Protein AF-X1RT69-F1 (afdb_monomer_lite)

Radius of gyration: 22.22 Å; chains: 1; bounding box: 50×42×57 Å

pLDDT: mean 90.22, std 9.61, range [50.16, 98.31]

Sequence (219 aa):
DRNLCRLDAFRRRFIFDLSSDDKLDIYQIFLDFYYALEIDFIKFSDEYSQKGRMKKYSVEALISLLDELDFGYKGRKDLRAIFDFLCTIEDIRPGIDFIDKKNSDSKKNYIVFTISKLRSKIRRKFNSGNLVKRSPVSVSKCLHLLAPNFFPLWDRKIAQEYKCGYVKRPNEQYYFFCEKAKHISAIIKDYKECKRSGKSILKLLDEYNYAKYTKGWID

Foldseek 3Di:
DVLLVLLVVLQVDFLLPDDPVCLVVLLVSLVVCQVVVWPQKFKAWCDDDPPPDDDCRYLVVVVVLCVVVVVDDPDDSDPVSVVVSQCVPPQFNQFWDWDQPCPDPVRIIIIMGRLVRGPPVSSVSCVVSVSIDGDSQVSLVVSCVSRVRHGARDDQQLLVVLVLHCPPSNSNSRVSVSVVLSVVCVVCVPPPVCVVVPDHSRVVVVVVCCCVRVPNVDD

Organism: NCBI:txid412755

Secondary structure (DSSP, 8-state):
-HHHHHHHHHHTS-GGG--TTHHHHHHHHHHHHHHHT---EEEEESPPPTTSSPPTTBHHHHHHHHHHTT----S-SSHHHHHHHHTT-TTTGGGEEEE--TTSTT---EEEEEGGGS-HHHHHHHHHTT-S---HHHHHHHHHHHSTTTSPP--HHHHHHTT--TTS-HHHHHHHHHHHHHHHHHHHTT-HHHHHT-S-HHHHHHHHHIIIIII----

Structure (mmCIF, N/CA/C/O backbone):
data_AF-X1RT69-F1
#
_entry.id   AF-X1RT69-F1
#
loop_
_atom_site.group_PDB
_atom_site.id
_atom_site.type_symbol
_atom_site.label_atom_id
_atom_site.label_alt_id
_atom_site.label_comp_id
_atom_site.label_asym_id
_atom_site.label_entity_id
_atom_site.label_seq_id
_atom_site.pdbx_PDB_ins_code
_atom_site.Cartn_x
_atom_site.Cartn_y
_atom_site.Cartn_z
_atom_site.occupancy
_atom_site.B_iso_or_equiv
_atom_site.auth_seq_id
_atom_site.auth_comp_id
_atom_site.auth_asym_id
_atom_site.auth_atom_id
_atom_site.pdbx_PDB_model_num
ATOM 1 N N . ASP A 1 1 ? -5.739 -19.171 0.549 1.00 67.44 1 ASP A N 1
ATOM 2 C CA . ASP A 1 1 ? -6.599 -19.513 1.707 1.00 67.44 1 ASP A CA 1
ATOM 3 C C . ASP A 1 1 ? -6.062 -19.129 3.082 1.00 67.44 1 ASP A C 1
ATOM 5 O O . ASP A 1 1 ? -6.805 -18.495 3.818 1.00 67.44 1 ASP A O 1
ATOM 9 N N . ARG A 1 2 ? -4.790 -19.391 3.435 1.00 80.56 2 ARG A N 1
ATOM 10 C CA . ARG A 1 2 ? -4.238 -19.117 4.788 1.00 80.56 2 ARG A CA 1
ATOM 11 C C . ARG A 1 2 ? -4.557 -17.720 5.369 1.00 80.56 2 ARG A C 1
ATOM 13 O O . ARG A 1 2 ? -4.890 -17.619 6.546 1.00 80.56 2 ARG A O 1
ATOM 20 N N . ASN A 1 3 ? -4.497 -16.659 4.561 1.00 78.44 3 ASN A N 1
ATOM 21 C CA . ASN A 1 3 ? -4.743 -15.288 5.038 1.00 78.44 3 ASN A CA 1
ATOM 22 C C . ASN A 1 3 ? -6.216 -14.982 5.293 1.00 78.44 3 ASN A C 1
ATOM 24 O O . ASN A 1 3 ? -6.524 -14.230 6.212 1.00 78.44 3 ASN A O 1
ATOM 28 N N . LEU A 1 4 ? -7.120 -15.589 4.522 1.00 84.19 4 LEU A N 1
ATOM 29 C CA . LEU A 1 4 ? -8.556 -15.441 4.742 1.00 84.19 4 LEU A CA 1
ATOM 30 C C . LEU A 1 4 ? -8.970 -16.137 6.041 1.00 84.19 4 LEU A C 1
ATOM 32 O O . LEU A 1 4 ? -9.676 -15.532 6.838 1.00 84.19 4 LEU A O 1
ATOM 36 N N . CYS A 1 5 ? -8.429 -17.329 6.321 1.00 87.25 5 CYS A N 1
ATOM 37 C CA . CYS A 1 5 ? -8.695 -18.028 7.581 1.00 87.25 5 CYS A CA 1
ATOM 38 C C . CYS A 1 5 ? -8.251 -17.215 8.807 1.00 87.25 5 CYS A C 1
ATOM 40 O O . CYS A 1 5 ? -8.993 -17.121 9.781 1.00 87.25 5 CYS A O 1
ATOM 42 N N . ARG A 1 6 ? -7.067 -16.583 8.762 1.00 89.25 6 ARG A N 1
ATOM 43 C CA . ARG A 1 6 ? -6.627 -15.699 9.856 1.00 89.25 6 ARG A CA 1
ATOM 44 C C . ARG A 1 6 ? -7.500 -14.447 9.974 1.00 89.25 6 ARG A C 1
ATOM 46 O O . ARG A 1 6 ? -7.829 -14.032 11.079 1.00 89.25 6 ARG A O 1
ATOM 53 N N . LEU A 1 7 ? -7.900 -13.849 8.849 1.00 93.94 7 LEU A N 1
ATOM 54 C CA . LEU A 1 7 ? -8.797 -12.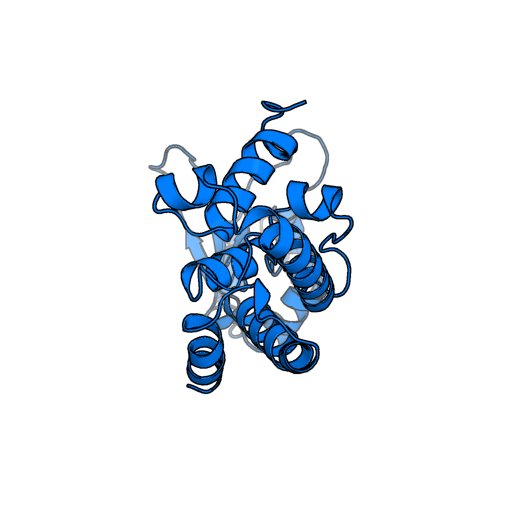688 8.840 1.00 93.94 7 LEU A CA 1
ATOM 55 C C . LEU A 1 7 ? -10.171 -13.002 9.438 1.00 93.94 7 LEU A C 1
ATOM 57 O O . LEU A 1 7 ? -10.742 -12.149 10.116 1.00 93.94 7 LEU A O 1
ATOM 61 N N . ASP A 1 8 ? -10.691 -14.210 9.226 1.00 94.62 8 ASP A N 1
ATOM 62 C CA . ASP A 1 8 ? -11.980 -14.626 9.780 1.00 94.62 8 ASP A CA 1
ATOM 63 C C . ASP A 1 8 ? -11.992 -14.633 11.312 1.00 94.62 8 ASP A C 1
ATOM 65 O O . ASP A 1 8 ? -13.013 -14.278 11.909 1.00 94.62 8 ASP A O 1
ATOM 69 N N . ALA A 1 9 ? -10.857 -14.932 11.956 1.00 95.06 9 ALA A N 1
ATOM 70 C CA . ALA A 1 9 ? -10.723 -14.795 13.405 1.00 95.06 9 ALA A CA 1
ATOM 71 C C . ALA A 1 9 ? -10.903 -13.334 13.859 1.00 95.06 9 ALA A C 1
ATOM 73 O O . ALA A 1 9 ? -11.572 -13.077 14.858 1.00 95.06 9 ALA A O 1
ATOM 74 N N . PHE A 1 10 ? -10.375 -12.364 13.107 1.00 97.38 10 PHE A N 1
ATOM 75 C CA . PHE A 1 10 ? -10.485 -10.936 13.435 1.00 97.38 10 PHE A CA 1
ATOM 76 C C . PHE A 1 10 ? -11.848 -10.330 13.083 1.00 97.38 10 PHE A C 1
ATOM 78 O O . PHE A 1 10 ? -12.312 -9.424 13.768 1.00 97.38 10 PHE A O 1
ATOM 85 N N . ARG A 1 11 ? -12.536 -10.843 12.056 1.00 96.69 11 ARG A N 1
ATOM 86 C CA . ARG A 1 11 ? -13.864 -10.356 11.626 1.00 96.69 11 ARG A CA 1
ATOM 87 C C . ARG A 1 11 ? -14.937 -10.432 12.704 1.00 96.69 11 ARG A C 1
ATOM 89 O O . ARG A 1 11 ? -15.870 -9.634 12.694 1.00 96.69 11 ARG A O 1
ATOM 96 N N . ARG A 1 12 ? -14.819 -11.406 13.605 1.00 95.19 12 ARG A N 1
ATOM 97 C CA . ARG A 1 12 ? -15.782 -11.660 14.688 1.00 95.19 12 ARG A CA 1
ATOM 98 C C . ARG A 1 12 ? -15.406 -10.972 15.996 1.00 95.19 12 ARG A C 1
ATOM 100 O O . ARG A 1 12 ? -16.101 -11.146 16.991 1.00 95.19 12 ARG A O 1
ATOM 107 N N . ARG A 1 13 ? -14.302 -10.232 15.996 1.00 97.31 13 ARG A N 1
ATOM 108 C CA . ARG A 1 13 ? -13.741 -9.568 17.165 1.00 97.31 13 ARG A CA 1
ATOM 109 C C . ARG A 1 13 ? -13.825 -8.064 16.993 1.00 97.31 13 ARG A C 1
ATOM 111 O O . ARG A 1 13 ? -13.973 -7.535 15.889 1.00 97.31 13 ARG A O 1
ATOM 118 N N . PHE A 1 14 ? -13.689 -7.373 18.104 1.00 97.44 14 PHE A N 1
ATOM 119 C CA . PHE A 1 14 ? -13.546 -5.934 18.139 1.00 97.44 14 PHE A CA 1
ATOM 120 C C . PHE A 1 14 ? -12.119 -5.569 18.526 1.00 97.44 14 PHE A C 1
ATOM 122 O O . PHE A 1 14 ? -11.398 -6.353 19.138 1.00 97.44 14 PHE A O 1
ATOM 129 N N . ILE A 1 15 ? -11.705 -4.344 18.220 1.00 98.06 15 ILE A N 1
ATOM 130 C CA . ILE A 1 15 ? -10.361 -3.863 18.559 1.00 98.06 15 ILE A CA 1
ATOM 131 C C . ILE A 1 15 ? -10.055 -3.939 20.063 1.00 98.06 15 ILE A C 1
ATOM 133 O O . ILE A 1 15 ? -8.899 -4.087 20.448 1.00 98.06 15 ILE A O 1
ATOM 137 N N . PHE A 1 16 ? -11.069 -3.868 20.932 1.00 95.94 16 PHE A N 1
ATOM 138 C CA . PHE A 1 16 ? -10.875 -4.020 22.376 1.00 95.94 16 PHE A CA 1
ATOM 139 C C . PHE A 1 16 ? -10.454 -5.440 22.786 1.00 95.94 16 PHE A C 1
ATOM 141 O O . PHE A 1 16 ? -9.835 -5.594 23.839 1.00 95.94 16 PHE A O 1
ATOM 148 N N . ASP A 1 17 ? -10.689 -6.436 21.928 1.00 97.38 17 ASP A N 1
ATOM 149 C CA . ASP A 1 17 ? -10.261 -7.823 22.121 1.00 97.38 17 ASP A CA 1
ATOM 150 C C . ASP A 1 17 ? -8.799 -8.057 21.709 1.00 97.38 17 ASP A C 1
ATOM 152 O O . ASP A 1 17 ? -8.309 -9.175 21.857 1.00 97.38 17 ASP A O 1
ATOM 156 N N . LEU A 1 18 ? -8.104 -7.051 21.155 1.00 98.31 18 LEU A N 1
ATOM 157 C CA . LEU A 1 18 ? -6.702 -7.162 20.738 1.00 98.31 18 LEU A CA 1
ATOM 158 C C . LEU A 1 18 ? -5.822 -7.599 21.919 1.00 98.31 18 LEU A C 1
ATOM 160 O O . LEU A 1 18 ? -5.818 -6.943 22.964 1.00 98.31 18 LEU A O 1
ATOM 164 N N . SER A 1 19 ? -5.034 -8.655 21.752 1.00 97.81 19 SER A N 1
ATOM 165 C CA . SER A 1 19 ? -4.094 -9.173 22.749 1.00 97.81 19 SER A CA 1
ATOM 166 C C . SER A 1 19 ? -2.667 -9.241 22.196 1.00 97.81 19 SER A C 1
ATOM 168 O O . SER A 1 19 ? -2.422 -9.019 21.010 1.00 97.81 19 SER A O 1
ATOM 170 N N . SER A 1 20 ? -1.707 -9.561 23.066 1.00 97.25 20 SER A N 1
ATOM 171 C CA . SER A 1 20 ? -0.317 -9.802 22.665 1.00 97.25 20 SER A CA 1
ATOM 172 C C . SER A 1 20 ? -0.169 -10.976 21.695 1.00 97.25 20 SER A C 1
ATOM 174 O O . SER A 1 20 ? 0.753 -10.969 20.878 1.00 97.25 20 SER A O 1
ATOM 176 N N . ASP A 1 21 ? -1.073 -11.955 21.759 1.00 97.50 21 ASP A N 1
ATOM 177 C CA . ASP A 1 21 ? -1.017 -13.170 20.939 1.00 97.50 21 ASP A CA 1
ATOM 178 C C . ASP A 1 21 ? -1.341 -12.869 19.470 1.00 97.50 21 ASP A C 1
ATOM 180 O O . ASP A 1 21 ? -0.822 -13.517 18.564 1.00 97.50 21 ASP A O 1
ATOM 184 N N . ASP A 1 22 ? -2.107 -11.804 19.214 1.00 97.44 22 ASP A N 1
ATOM 185 C CA . ASP A 1 22 ? -2.456 -11.367 17.859 1.00 97.44 22 ASP A CA 1
ATOM 186 C C . ASP A 1 22 ? -1.273 -10.767 17.096 1.00 97.44 22 ASP A C 1
ATOM 188 O O . ASP A 1 22 ? -1.317 -10.627 15.872 1.00 97.44 22 ASP A O 1
ATOM 192 N N . LYS A 1 23 ? -0.212 -10.361 17.801 1.00 97.50 23 LYS A N 1
ATOM 193 C CA . LYS A 1 23 ? 0.878 -9.557 17.241 1.00 97.50 23 LYS A CA 1
ATOM 194 C C . LYS A 1 23 ? 1.511 -10.203 16.012 1.00 97.50 23 LYS A C 1
ATOM 196 O O . LYS A 1 23 ? 1.704 -9.531 14.998 1.00 97.50 23 LYS A O 1
ATOM 201 N N . LEU A 1 24 ? 1.825 -11.496 16.089 1.00 96.69 24 LEU A N 1
ATOM 202 C CA . LEU A 1 24 ? 2.470 -12.215 14.988 1.00 96.69 24 LEU A CA 1
ATOM 203 C C . LEU A 1 24 ? 1.537 -12.369 13.782 1.00 96.69 24 LEU A C 1
ATOM 205 O O . LEU A 1 24 ? 1.977 -12.181 12.647 1.00 96.69 24 LEU A O 1
ATOM 209 N N . ASP A 1 25 ? 0.253 -12.638 14.013 1.00 96.69 25 ASP A N 1
ATOM 210 C CA . ASP A 1 25 ? -0.727 -12.752 12.933 1.00 96.69 25 ASP A CA 1
ATOM 211 C C . ASP A 1 25 ? -0.979 -11.402 12.257 1.00 96.69 25 ASP A C 1
ATOM 213 O O . ASP A 1 25 ? -0.990 -11.330 11.028 1.00 96.69 25 ASP A O 1
ATOM 217 N N . ILE A 1 26 ? -1.090 -10.314 13.025 1.00 97.25 26 ILE A N 1
ATOM 218 C CA . ILE A 1 26 ? -1.224 -8.957 12.481 1.00 97.25 26 ILE A CA 1
ATOM 219 C C . ILE A 1 26 ? 0.017 -8.588 11.667 1.00 97.25 26 ILE A C 1
ATOM 221 O O . ILE A 1 26 ? -0.117 -8.065 10.560 1.00 97.25 26 ILE A O 1
ATOM 225 N N . TYR A 1 27 ? 1.221 -8.885 12.168 1.00 96.62 27 TYR A N 1
ATOM 226 C CA . TYR A 1 27 ? 2.463 -8.636 11.433 1.00 96.62 27 TYR A CA 1
ATOM 227 C C . TYR A 1 27 ? 2.466 -9.368 10.095 1.00 96.62 27 TYR A C 1
ATOM 229 O O . TYR A 1 27 ? 2.755 -8.757 9.064 1.00 96.62 27 TYR A O 1
ATOM 237 N N . GLN A 1 28 ? 2.130 -10.657 10.112 1.00 95.88 28 GLN A N 1
ATOM 238 C CA . GLN A 1 28 ? 2.181 -11.490 8.922 1.00 95.88 28 GLN A CA 1
ATOM 239 C C . GLN A 1 28 ? 1.114 -11.090 7.906 1.00 95.88 28 GLN A C 1
ATOM 241 O O . GLN A 1 28 ? 1.444 -10.875 6.745 1.00 95.88 28 GLN A O 1
ATOM 246 N N . ILE A 1 29 ? -0.141 -10.920 8.333 1.00 96.69 29 ILE A N 1
ATOM 247 C CA . ILE A 1 29 ? -1.225 -10.473 7.450 1.00 96.69 29 ILE A CA 1
ATOM 248 C C . ILE A 1 29 ? -0.874 -9.114 6.844 1.00 96.69 29 ILE A C 1
ATOM 250 O O . ILE A 1 29 ? -1.024 -8.922 5.638 1.00 96.69 29 ILE A O 1
ATOM 254 N N . PHE A 1 30 ? -0.377 -8.175 7.655 1.00 96.44 30 PHE A N 1
ATOM 255 C CA . PHE A 1 30 ? 0.011 -6.863 7.155 1.00 96.44 30 PHE A CA 1
ATOM 256 C C . PHE A 1 30 ? 1.090 -6.978 6.080 1.00 96.44 30 PHE A C 1
ATOM 258 O O . PHE A 1 30 ? 0.952 -6.364 5.026 1.00 96.44 30 PHE A O 1
ATOM 265 N N . LEU A 1 31 ? 2.150 -7.758 6.320 1.00 94.81 31 LEU A N 1
ATOM 266 C CA . LEU A 1 31 ? 3.215 -7.967 5.339 1.00 94.81 31 LEU A CA 1
ATOM 267 C C . LEU A 1 31 ? 2.690 -8.636 4.067 1.00 94.81 31 LEU A C 1
ATOM 269 O O . LEU A 1 31 ? 3.006 -8.176 2.972 1.00 94.81 31 LEU A O 1
ATOM 273 N N . ASP A 1 32 ? 1.841 -9.651 4.191 1.00 94.12 32 ASP A N 1
ATOM 274 C CA . ASP A 1 32 ? 1.272 -10.346 3.041 1.00 94.12 32 ASP A CA 1
ATOM 275 C C . ASP A 1 32 ? 0.464 -9.390 2.155 1.00 94.12 32 ASP A C 1
ATOM 277 O O . ASP A 1 32 ? 0.676 -9.343 0.943 1.00 94.12 32 ASP A O 1
ATOM 281 N N . PHE A 1 33 ? -0.397 -8.553 2.745 1.00 94.38 33 PHE A N 1
ATOM 282 C CA . PHE A 1 33 ? -1.097 -7.502 2.000 1.00 94.38 33 PHE A CA 1
ATOM 283 C C . PHE A 1 33 ? -0.154 -6.406 1.501 1.00 94.38 33 PHE A C 1
ATOM 285 O O . PHE A 1 33 ? -0.373 -5.857 0.427 1.00 94.38 33 PHE A O 1
ATOM 292 N N . TYR A 1 34 ? 0.901 -6.076 2.242 1.00 93.25 34 TYR A N 1
ATOM 293 C CA . TYR A 1 34 ? 1.882 -5.068 1.842 1.00 93.25 34 TYR A CA 1
A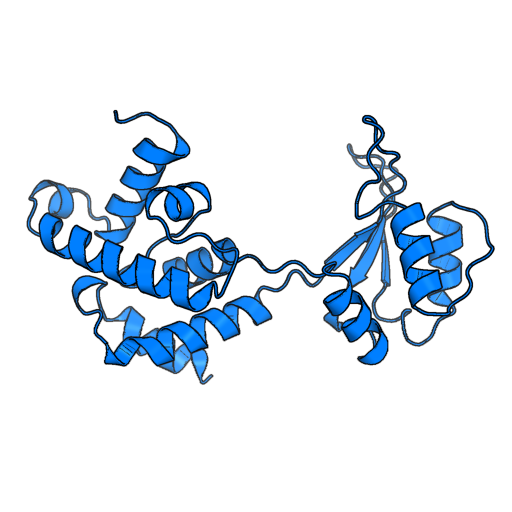TOM 294 C C . TYR A 1 34 ? 2.629 -5.455 0.566 1.00 93.25 34 TYR A C 1
ATOM 296 O O . TYR A 1 34 ? 2.904 -4.586 -0.265 1.00 93.25 34 TYR A O 1
ATOM 304 N N . TYR A 1 35 ? 2.912 -6.746 0.394 1.00 89.88 35 TYR A N 1
ATOM 305 C CA . TYR A 1 35 ? 3.479 -7.293 -0.836 1.00 89.88 35 TYR A CA 1
ATOM 306 C C . TYR A 1 35 ? 2.417 -7.573 -1.907 1.00 89.88 35 TYR A C 1
ATOM 308 O O . TYR A 1 35 ? 2.693 -7.361 -3.083 1.00 89.88 35 TYR A O 1
ATOM 316 N N . ALA A 1 36 ? 1.205 -8.000 -1.540 1.00 90.12 36 ALA A N 1
ATOM 317 C CA . ALA A 1 36 ? 0.140 -8.281 -2.508 1.00 90.12 36 ALA A CA 1
ATOM 318 C C . ALA A 1 36 ? -0.469 -7.012 -3.134 1.00 90.12 36 ALA A C 1
ATOM 320 O O . ALA A 1 36 ? -0.860 -7.029 -4.296 1.00 90.12 36 ALA A O 1
ATOM 321 N N . LEU A 1 37 ? -0.536 -5.908 -2.383 1.00 90.19 37 LEU A N 1
ATOM 322 C CA . LEU A 1 37 ? -1.019 -4.595 -2.840 1.00 90.19 37 LEU A CA 1
ATOM 323 C C . LEU A 1 37 ? 0.110 -3.714 -3.398 1.00 90.19 37 LEU A C 1
ATOM 325 O O . LEU A 1 37 ? -0.029 -2.491 -3.501 1.00 90.19 37 LEU A O 1
ATOM 329 N N . GLU A 1 38 ? 1.253 -4.318 -3.712 1.00 89.19 38 GLU A N 1
ATOM 330 C CA . GLU A 1 38 ? 2.330 -3.674 -4.446 1.00 89.19 38 GLU A CA 1
ATOM 331 C C . GLU A 1 38 ? 1.796 -3.098 -5.762 1.00 89.19 38 GLU A C 1
ATOM 333 O O . GLU A 1 38 ? 1.076 -3.765 -6.504 1.00 89.19 38 GLU A O 1
ATOM 338 N N . ILE A 1 39 ? 2.132 -1.837 -6.055 1.00 84.25 39 ILE A N 1
ATOM 339 C CA . ILE A 1 39 ? 1.768 -1.250 -7.342 1.00 84.25 39 ILE A CA 1
ATOM 340 C C . ILE A 1 39 ? 2.586 -1.963 -8.415 1.00 84.25 39 ILE A C 1
ATOM 342 O O . ILE A 1 39 ? 3.783 -1.716 -8.558 1.00 84.25 39 ILE A O 1
ATOM 346 N N . ASP A 1 40 ? 1.905 -2.810 -9.178 1.00 88.12 40 ASP A N 1
ATOM 347 C CA . ASP A 1 40 ? 2.517 -3.653 -10.203 1.00 88.12 40 ASP A CA 1
ATOM 348 C C . ASP A 1 40 ? 2.866 -2.893 -11.491 1.00 88.12 40 ASP A C 1
ATOM 350 O O . ASP A 1 40 ? 3.484 -3.446 -12.392 1.00 88.12 40 ASP A O 1
ATOM 354 N N . PHE A 1 41 ? 2.498 -1.612 -11.593 1.00 90.69 41 PHE A N 1
ATOM 355 C CA . PHE A 1 41 ? 2.699 -0.812 -12.799 1.00 90.69 41 PHE A CA 1
ATOM 356 C C . PHE A 1 41 ? 3.581 0.410 -12.555 1.00 90.69 41 PHE A C 1
ATOM 358 O O . PHE A 1 41 ? 3.336 1.204 -11.643 1.00 90.69 41 PHE A O 1
ATOM 365 N N . ILE A 1 42 ? 4.555 0.630 -13.435 1.00 91.25 42 ILE A N 1
ATOM 366 C CA . ILE A 1 42 ? 5.420 1.815 -13.429 1.00 91.25 42 ILE A CA 1
ATOM 367 C C . ILE A 1 42 ? 5.284 2.528 -14.761 1.00 91.25 42 ILE A C 1
ATOM 369 O O . ILE A 1 42 ? 5.418 1.905 -15.804 1.00 91.25 42 ILE A O 1
ATOM 373 N N . LYS A 1 43 ? 5.012 3.833 -14.731 1.00 91.88 43 LYS A N 1
ATOM 374 C CA . LYS A 1 43 ? 4.755 4.626 -15.936 1.00 91.88 43 LYS A CA 1
ATOM 375 C C . LYS A 1 43 ? 5.864 5.643 -16.128 1.00 91.88 43 LYS A C 1
ATOM 377 O O . LYS A 1 43 ? 6.007 6.510 -15.272 1.00 91.88 43 LYS A O 1
ATOM 382 N N . PHE A 1 44 ? 6.585 5.559 -17.237 1.00 92.44 44 PHE A N 1
ATOM 383 C CA . PHE A 1 44 ? 7.535 6.576 -17.677 1.00 92.44 44 PHE A CA 1
ATOM 384 C C . PHE A 1 44 ? 6.875 7.476 -18.716 1.00 92.44 44 PHE A C 1
ATOM 386 O O . PHE A 1 44 ? 6.196 6.972 -19.608 1.00 92.44 44 PHE A O 1
ATOM 393 N N . SER A 1 45 ? 7.054 8.7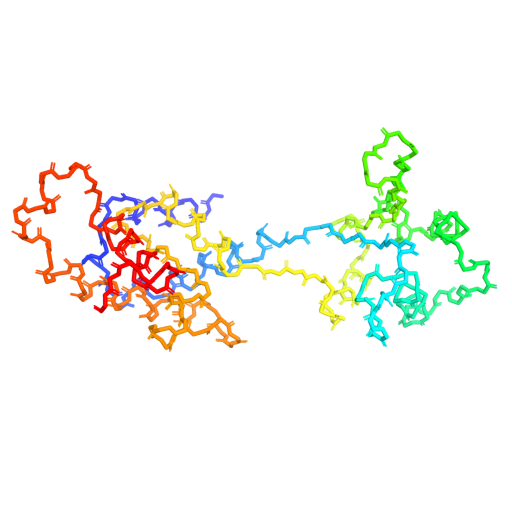89 -18.583 1.00 90.75 45 SER A N 1
ATOM 394 C CA . SER A 1 45 ? 6.482 9.797 -19.486 1.00 90.75 45 SER A CA 1
ATOM 395 C C . SER A 1 45 ? 7.557 10.704 -20.085 1.00 90.75 45 SER A C 1
ATOM 397 O O . SER A 1 45 ? 8.645 10.838 -19.527 1.00 90.75 45 SER A O 1
ATOM 399 N N . ASP A 1 46 ? 7.201 11.392 -21.162 1.00 83.50 46 ASP A N 1
ATOM 400 C CA . ASP A 1 46 ? 7.989 12.393 -21.890 1.00 83.50 46 ASP A CA 1
ATOM 401 C C . ASP A 1 46 ? 8.096 13.757 -21.176 1.00 83.50 46 ASP A C 1
ATOM 403 O O . ASP A 1 46 ? 8.720 14.686 -21.683 1.00 83.50 46 ASP A O 1
ATOM 407 N N . GLU A 1 47 ? 7.520 13.906 -19.981 1.00 72.19 47 GLU A N 1
ATOM 408 C CA . GLU A 1 47 ? 7.554 15.177 -19.260 1.00 72.19 47 GLU A CA 1
ATOM 409 C C . GLU A 1 47 ? 8.941 15.546 -18.712 1.00 72.19 47 GLU A C 1
ATOM 411 O O . GLU A 1 47 ? 9.453 14.923 -17.775 1.00 72.19 47 GLU A O 1
ATOM 416 N N . TYR A 1 48 ? 9.439 16.703 -19.151 1.00 59.09 48 TYR A N 1
ATOM 417 C CA . TYR A 1 48 ? 10.454 17.464 -18.429 1.00 59.09 48 TYR A CA 1
ATOM 418 C C . TYR A 1 48 ? 9.882 18.056 -17.132 1.00 59.09 48 TYR A C 1
ATOM 420 O O . TYR A 1 48 ? 8.710 18.436 -17.020 1.00 59.09 48 TYR A O 1
ATOM 428 N N . SER A 1 49 ? 10.713 18.129 -16.095 1.00 53.59 49 SER A N 1
ATOM 429 C CA . SER A 1 49 ? 10.332 18.782 -14.846 1.00 53.59 49 SER A CA 1
ATOM 430 C C . SER A 1 49 ? 10.313 20.296 -15.013 1.00 53.59 49 SER A C 1
ATOM 432 O O . SER A 1 49 ? 11.362 20.910 -15.178 1.00 53.59 49 SER A O 1
ATOM 434 N N . GLN A 1 50 ? 9.140 20.916 -14.870 1.00 52.09 50 GLN A N 1
ATOM 435 C CA . GLN A 1 50 ? 8.987 22.379 -14.878 1.00 52.09 50 GLN A CA 1
ATOM 436 C C . GLN A 1 50 ? 9.718 23.098 -13.720 1.00 52.09 50 GLN A C 1
ATOM 438 O O . GLN A 1 50 ? 9.698 24.320 -13.656 1.00 52.09 50 GLN A O 1
ATOM 443 N N . LYS A 1 51 ? 10.349 22.371 -12.782 1.00 56.12 51 LYS A N 1
ATOM 444 C CA . LYS A 1 51 ? 11.008 22.939 -11.588 1.00 56.12 51 LYS A CA 1
ATOM 445 C C . LYS A 1 51 ? 12.457 22.471 -11.389 1.00 56.12 51 LYS A C 1
ATOM 447 O O . LYS A 1 51 ? 12.913 22.384 -10.252 1.00 56.12 51 LYS A O 1
ATOM 452 N N . GLY A 1 52 ? 13.167 22.087 -12.454 1.00 50.72 52 GLY A N 1
ATOM 453 C CA . GLY A 1 52 ? 14.606 21.764 -12.396 1.00 50.72 52 GLY A CA 1
ATOM 454 C C . GLY A 1 52 ? 14.997 20.506 -11.598 1.00 50.72 52 GLY A C 1
ATOM 455 O O . GLY A 1 52 ? 16.174 20.180 -11.508 1.00 50.72 52 GLY A O 1
ATOM 456 N N . ARG A 1 53 ? 14.039 19.757 -11.031 1.00 50.16 53 ARG A N 1
ATOM 457 C CA . ARG A 1 53 ? 14.281 18.456 -10.374 1.00 50.16 53 ARG A CA 1
ATOM 458 C C . ARG A 1 53 ? 13.888 17.319 -11.302 1.00 50.16 53 ARG A C 1
ATOM 460 O O . ARG A 1 53 ? 12.705 17.236 -11.615 1.00 50.16 53 ARG A O 1
ATOM 467 N N . MET A 1 54 ? 14.806 16.430 -11.691 1.00 52.97 54 MET A N 1
ATOM 468 C CA . MET A 1 54 ? 14.461 15.242 -12.489 1.00 52.97 54 MET A CA 1
ATOM 469 C C . MET A 1 54 ? 13.250 14.510 -11.893 1.00 52.97 54 MET A C 1
ATOM 471 O O . MET A 1 54 ? 13.221 14.181 -10.703 1.00 52.97 54 MET A O 1
ATOM 475 N N . LYS A 1 55 ? 12.219 14.278 -12.714 1.00 65.88 55 LYS A N 1
ATOM 476 C CA . LYS A 1 55 ? 11.091 13.440 -12.305 1.00 65.88 55 LYS A CA 1
ATOM 477 C C . LYS A 1 55 ? 11.596 12.005 -12.227 1.00 65.88 55 LYS A C 1
ATOM 479 O O . LYS A 1 55 ? 12.181 11.506 -13.177 1.00 65.88 55 LYS A O 1
ATOM 484 N N . LYS A 1 56 ? 11.282 11.318 -11.127 1.00 68.50 56 LYS A N 1
ATOM 485 C CA . LYS A 1 56 ? 11.623 9.901 -10.897 1.00 68.50 56 LYS A CA 1
ATOM 486 C C . LYS A 1 56 ? 11.183 8.952 -12.033 1.00 68.50 56 LYS A C 1
ATOM 488 O O . LYS A 1 56 ? 11.659 7.829 -12.100 1.00 68.50 56 LYS A O 1
ATOM 493 N N . TYR A 1 57 ? 10.272 9.396 -12.898 1.00 84.50 57 TYR A N 1
ATOM 494 C CA . TYR A 1 57 ? 9.683 8.614 -13.981 1.00 84.50 57 TYR A CA 1
ATOM 495 C C . TYR A 1 57 ? 9.716 9.360 -15.334 1.00 84.50 57 TYR A C 1
ATOM 497 O O . TYR A 1 57 ? 8.739 9.330 -16.083 1.00 84.50 57 TYR A O 1
ATOM 505 N N . SER A 1 58 ? 10.805 10.084 -15.619 1.00 88.12 58 SER A N 1
ATOM 506 C CA . SER A 1 58 ? 11.049 10.702 -16.933 1.00 88.12 58 SER A CA 1
ATOM 507 C C . SER A 1 58 ? 11.748 9.747 -17.908 1.00 88.12 58 SER A C 1
ATOM 509 O O . SER A 1 58 ? 12.226 8.681 -17.514 1.00 88.12 58 SER A O 1
ATOM 511 N N . VAL A 1 59 ? 11.845 10.151 -19.177 1.00 89.38 59 VAL A N 1
ATOM 512 C CA . VAL A 1 59 ? 12.654 9.470 -20.201 1.00 89.38 59 VAL A CA 1
ATOM 513 C C . VAL A 1 59 ? 14.107 9.292 -19.752 1.00 89.38 59 VAL A C 1
ATOM 515 O O . VAL A 1 59 ? 14.672 8.218 -19.914 1.00 89.38 59 VAL A O 1
ATOM 518 N N . GLU A 1 60 ? 14.709 10.304 -19.132 1.00 89.31 60 GLU A N 1
ATOM 519 C CA . GLU A 1 60 ? 16.089 10.240 -18.639 1.00 89.31 60 GLU A CA 1
ATOM 520 C C . GLU A 1 60 ? 16.241 9.220 -17.510 1.00 89.31 60 GLU A C 1
ATOM 522 O O . GLU A 1 60 ? 17.206 8.461 -17.498 1.00 89.31 60 GLU A O 1
ATOM 527 N N . ALA A 1 61 ? 15.268 9.158 -16.594 1.00 87.94 61 ALA A N 1
ATOM 528 C CA . ALA A 1 61 ? 15.253 8.144 -15.544 1.00 87.94 61 ALA A CA 1
ATOM 529 C C . ALA A 1 61 ? 15.124 6.728 -16.129 1.00 87.94 61 ALA A C 1
ATOM 531 O O . ALA A 1 61 ? 15.739 5.797 -15.614 1.00 87.94 61 ALA A O 1
ATOM 532 N N . LEU A 1 62 ? 14.357 6.566 -17.215 1.00 91.12 62 LEU A N 1
ATOM 533 C CA . LEU A 1 62 ? 14.268 5.296 -17.931 1.00 91.12 62 LEU A CA 1
ATOM 534 C C . LEU A 1 62 ? 15.599 4.936 -18.597 1.00 91.12 62 LEU A C 1
ATOM 536 O O . LEU A 1 62 ? 16.054 3.815 -18.428 1.00 91.12 62 LEU A O 1
ATOM 540 N N . ILE A 1 63 ? 16.248 5.866 -19.300 1.00 91.50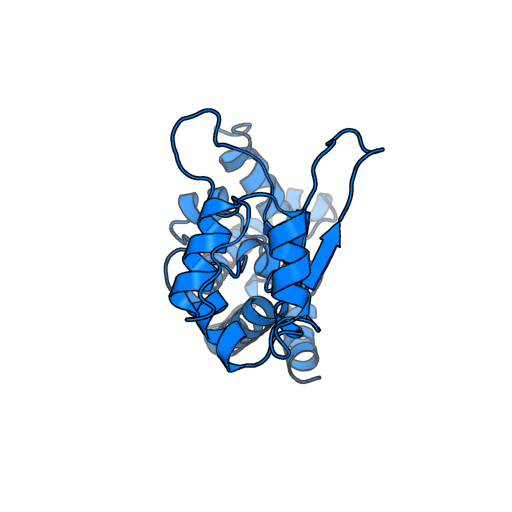 63 ILE A N 1
ATOM 541 C CA . ILE A 1 63 ? 17.552 5.616 -19.938 1.00 91.50 63 ILE A CA 1
ATOM 542 C C . ILE A 1 63 ? 18.601 5.235 -18.886 1.00 91.50 63 ILE A C 1
ATOM 544 O O . ILE A 1 63 ? 19.253 4.209 -19.038 1.00 91.50 63 ILE A O 1
ATOM 548 N N . SER A 1 64 ? 18.684 5.978 -17.778 1.00 89.38 64 SER A N 1
ATOM 549 C CA . SER A 1 64 ? 19.581 5.650 -16.659 1.00 89.38 64 SER A CA 1
ATOM 550 C C . SER A 1 64 ? 19.326 4.242 -16.112 1.00 89.38 64 SER A C 1
ATOM 552 O O . SER A 1 64 ? 20.267 3.515 -15.814 1.00 89.38 64 SER A O 1
ATOM 554 N N . LEU A 1 65 ? 18.058 3.832 -16.005 1.00 88.44 65 LEU A N 1
ATOM 555 C CA . LEU A 1 65 ? 17.702 2.475 -15.594 1.00 88.44 65 LEU A CA 1
ATOM 556 C C . LEU A 1 65 ? 18.142 1.425 -16.625 1.00 88.44 65 LEU A C 1
ATOM 558 O O . LEU A 1 65 ? 18.569 0.343 -16.237 1.00 88.44 65 LEU A O 1
ATOM 562 N N . LEU A 1 66 ? 18.035 1.712 -17.926 1.00 91.50 66 LEU A N 1
ATOM 563 C CA . LEU A 1 66 ? 18.509 0.806 -18.977 1.00 91.50 66 LEU A CA 1
ATOM 564 C C . LEU A 1 66 ? 20.032 0.644 -18.949 1.00 91.50 66 LEU A C 1
ATOM 566 O O . LEU A 1 66 ? 20.518 -0.463 -19.183 1.00 91.50 66 LEU A O 1
ATOM 570 N N . ASP A 1 67 ? 20.761 1.706 -18.612 1.00 91.00 67 ASP A N 1
ATOM 571 C CA . ASP A 1 67 ? 22.211 1.659 -18.421 1.00 91.00 67 ASP A CA 1
ATOM 572 C C . ASP A 1 67 ? 22.584 0.821 -17.185 1.00 91.00 67 ASP A C 1
ATOM 574 O O . ASP A 1 67 ? 23.429 -0.061 -17.279 1.00 91.00 67 ASP A O 1
ATOM 578 N N . GLU A 1 68 ? 21.888 0.984 -16.051 1.00 88.88 68 GLU A N 1
ATOM 579 C CA . GLU A 1 68 ? 22.071 0.150 -14.840 1.00 88.88 68 GLU A CA 1
ATOM 580 C C . GLU A 1 68 ? 21.729 -1.344 -15.032 1.00 88.88 68 GLU A C 1
ATOM 582 O O . GLU A 1 68 ? 22.059 -2.203 -14.191 1.00 88.88 68 GLU A O 1
ATOM 587 N N . LEU A 1 69 ? 20.988 -1.644 -16.099 1.00 88.56 69 LEU A N 1
ATOM 588 C CA . LEU A 1 69 ? 20.602 -2.987 -16.519 1.00 88.56 69 LEU A CA 1
ATOM 589 C C . LEU A 1 69 ? 21.516 -3.554 -17.617 1.00 88.56 69 LEU A C 1
ATOM 591 O O . LEU A 1 69 ? 21.275 -4.679 -18.055 1.00 88.56 69 LEU A O 1
ATOM 595 N N . ASP A 1 70 ? 22.546 -2.808 -18.024 1.00 91.75 70 ASP A N 1
ATOM 596 C CA . ASP A 1 70 ? 23.506 -3.164 -19.072 1.00 91.75 70 ASP A CA 1
ATOM 597 C C . ASP A 1 70 ? 22.855 -3.395 -20.452 1.00 91.75 70 ASP A C 1
ATOM 599 O O . ASP A 1 70 ? 23.346 -4.182 -21.261 1.00 91.75 70 ASP A O 1
ATOM 603 N N . PHE A 1 71 ? 21.741 -2.710 -20.748 1.00 91.12 71 PHE A N 1
ATOM 604 C CA . PHE A 1 71 ? 21.080 -2.805 -22.058 1.00 91.12 71 PHE A CA 1
ATOM 605 C C . PHE A 1 71 ? 21.663 -1.852 -23.109 1.00 91.12 71 PHE A C 1
ATOM 607 O O . PHE A 1 71 ? 21.491 -2.092 -24.302 1.00 91.12 71 PHE A O 1
ATOM 614 N N . GLY A 1 72 ? 22.367 -0.791 -22.696 1.00 88.12 72 GLY A N 1
ATOM 615 C CA . GLY A 1 72 ? 23.163 0.058 -23.592 1.00 88.12 72 GLY A CA 1
ATOM 616 C C . GLY A 1 72 ? 22.358 0.817 -24.654 1.00 88.12 72 GLY A C 1
ATOM 617 O O . GLY A 1 72 ? 22.749 0.844 -25.824 1.00 88.12 72 GLY A O 1
ATOM 618 N N . TYR A 1 73 ? 21.238 1.441 -24.276 1.00 93.44 73 TYR A N 1
ATOM 619 C CA . TYR A 1 73 ? 20.405 2.196 -25.217 1.00 93.44 73 TYR A CA 1
ATOM 620 C C . TYR A 1 73 ? 21.105 3.479 -25.703 1.00 93.44 73 TYR A C 1
ATOM 622 O O . TYR A 1 73 ? 21.323 4.411 -24.935 1.00 93.44 73 TYR A O 1
ATOM 630 N N . LYS A 1 74 ? 21.405 3.562 -27.007 1.00 92.19 74 LYS A N 1
ATOM 631 C CA . LYS A 1 74 ? 22.050 4.733 -27.651 1.00 92.19 74 LYS A CA 1
ATOM 632 C C . LYS A 1 74 ? 21.159 5.455 -28.672 1.00 92.19 74 LYS A C 1
ATOM 634 O O . LYS A 1 74 ? 21.650 6.249 -29.471 1.00 92.19 74 LYS A O 1
ATOM 639 N N . GLY A 1 75 ? 19.864 5.140 -28.689 1.00 90.94 75 GLY A N 1
ATOM 640 C CA . GLY A 1 75 ? 18.908 5.675 -29.658 1.00 90.94 75 GLY A CA 1
ATOM 641 C C . GLY A 1 75 ? 18.421 7.092 -29.340 1.00 90.94 75 GLY A C 1
ATOM 642 O O . GLY A 1 75 ? 18.937 7.790 -28.465 1.00 90.94 75 GLY A O 1
ATOM 643 N N . ARG A 1 76 ? 17.375 7.522 -30.055 1.00 91.62 76 ARG A N 1
ATOM 644 C CA . ARG A 1 76 ? 16.728 8.822 -29.822 1.00 91.62 76 ARG A CA 1
ATOM 645 C C . ARG A 1 76 ? 16.095 8.882 -28.430 1.00 91.62 76 ARG A C 1
ATOM 647 O O . ARG A 1 76 ? 15.526 7.906 -27.952 1.00 91.62 76 ARG A O 1
ATOM 654 N N . LYS A 1 77 ? 16.126 10.050 -27.789 1.00 89.38 77 LYS A N 1
ATOM 655 C CA . LYS A 1 77 ? 15.533 10.268 -26.456 1.00 89.38 77 LYS A CA 1
ATOM 656 C C . LYS A 1 77 ? 14.026 10.546 -26.515 1.00 89.38 77 LYS A C 1
ATOM 658 O O . LYS A 1 77 ? 13.527 11.425 -25.823 1.00 89.38 77 LYS A O 1
ATOM 663 N N . ASP A 1 78 ? 13.308 9.817 -27.360 1.00 91.25 78 ASP A N 1
ATOM 664 C CA . ASP A 1 78 ? 11.852 9.868 -27.439 1.00 91.25 78 ASP A CA 1
ATOM 665 C C . ASP A 1 78 ? 11.256 8.543 -26.948 1.00 91.25 78 ASP A C 1
ATOM 667 O O . ASP A 1 78 ? 11.843 7.475 -27.135 1.00 91.25 78 ASP A O 1
ATOM 671 N N . LEU A 1 79 ? 10.094 8.602 -26.287 1.00 92.31 79 LEU A N 1
ATOM 672 C CA . LEU A 1 79 ? 9.474 7.410 -25.698 1.00 92.31 79 LEU A CA 1
ATOM 673 C C . LEU A 1 79 ? 9.183 6.327 -26.736 1.00 92.31 79 LEU A C 1
ATOM 675 O O . LEU A 1 79 ? 9.193 5.151 -26.387 1.00 92.31 79 LEU A O 1
ATOM 679 N N . ARG A 1 80 ? 8.898 6.689 -27.992 1.00 94.12 80 ARG A N 1
ATOM 680 C CA . ARG A 1 80 ? 8.550 5.684 -28.992 1.00 94.12 80 ARG A CA 1
ATOM 681 C C . ARG A 1 80 ? 9.777 4.877 -29.399 1.00 94.12 80 ARG A C 1
ATOM 683 O O . ARG A 1 80 ? 9.715 3.656 -29.358 1.00 94.12 80 ARG A O 1
ATOM 690 N N . ALA A 1 81 ? 10.895 5.540 -29.685 1.00 94.88 81 ALA A N 1
ATOM 691 C CA . ALA A 1 81 ? 12.155 4.870 -29.993 1.00 94.88 81 ALA A CA 1
ATOM 692 C C . ALA A 1 81 ? 12.644 3.987 -28.831 1.00 94.88 81 ALA A C 1
ATOM 694 O O . ALA A 1 81 ? 13.107 2.868 -29.056 1.00 94.88 81 ALA A O 1
ATOM 695 N N . ILE A 1 82 ? 12.487 4.453 -27.586 1.00 96.31 82 ILE A N 1
ATOM 696 C CA . ILE A 1 82 ? 12.827 3.652 -26.402 1.00 96.31 82 ILE A CA 1
ATOM 697 C C . ILE A 1 82 ? 11.914 2.430 -26.296 1.00 96.31 82 ILE A C 1
ATOM 699 O O . ILE A 1 82 ? 12.398 1.332 -26.040 1.00 96.31 82 ILE A O 1
ATOM 703 N N . PHE A 1 83 ? 10.606 2.596 -26.501 1.00 97.12 83 PHE A N 1
ATOM 704 C CA . PHE A 1 83 ? 9.664 1.480 -26.488 1.00 97.12 83 PHE A CA 1
ATOM 705 C C . PHE A 1 83 ? 10.001 0.434 -27.555 1.00 97.12 83 PHE A C 1
ATOM 707 O O . PHE A 1 83 ? 10.102 -0.747 -27.230 1.00 97.12 83 PHE A O 1
ATOM 714 N N . ASP A 1 84 ? 10.242 0.868 -28.794 1.00 97.25 84 ASP A N 1
ATOM 715 C CA . ASP A 1 84 ? 10.588 -0.023 -29.903 1.00 97.25 84 ASP A CA 1
ATOM 716 C C . ASP A 1 84 ? 11.878 -0.813 -29.592 1.00 97.25 84 ASP A C 1
ATOM 718 O O . ASP A 1 84 ? 11.938 -2.019 -29.831 1.00 97.25 84 ASP A O 1
ATOM 722 N N . PHE A 1 85 ? 12.879 -0.178 -28.966 1.00 97.38 85 PHE A N 1
ATOM 723 C CA . PHE A 1 85 ? 14.069 -0.866 -28.456 1.00 97.38 85 PHE A CA 1
ATOM 724 C C . PHE A 1 85 ? 13.737 -1.878 -27.354 1.00 97.38 85 PHE A C 1
ATOM 726 O O . PHE A 1 85 ? 14.187 -3.021 -27.416 1.00 97.38 85 PHE A O 1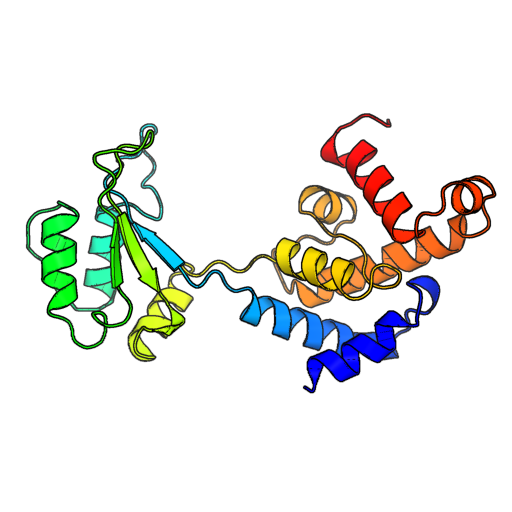
ATOM 733 N N . LEU A 1 86 ? 12.928 -1.503 -26.361 1.00 96.81 86 LEU A N 1
ATOM 734 C CA . LEU A 1 86 ? 12.548 -2.403 -25.271 1.00 96.81 86 LEU A CA 1
ATOM 735 C C . LEU A 1 86 ? 11.797 -3.646 -25.770 1.00 96.81 86 LEU A C 1
ATOM 737 O O . LEU A 1 86 ? 11.967 -4.725 -25.203 1.00 96.81 86 LEU A O 1
ATOM 741 N N . CYS A 1 87 ? 11.023 -3.531 -26.854 1.00 97.19 87 CYS A N 1
ATOM 742 C CA . CYS A 1 87 ? 10.361 -4.668 -27.496 1.00 97.19 87 CYS A CA 1
ATOM 743 C C . CYS A 1 87 ? 11.341 -5.708 -28.066 1.00 97.19 87 CYS A C 1
ATOM 745 O O . CYS A 1 87 ? 10.940 -6.854 -28.270 1.00 97.19 87 CYS A O 1
ATOM 747 N N . THR A 1 88 ? 12.607 -5.345 -28.296 1.00 96.94 88 THR A N 1
ATOM 748 C CA . THR A 1 88 ? 13.657 -6.278 -28.743 1.00 96.94 88 THR A CA 1
ATOM 749 C C . THR A 1 88 ? 14.262 -7.097 -27.598 1.00 96.94 88 THR A C 1
ATOM 751 O O . THR A 1 88 ? 14.889 -8.125 -27.843 1.00 96.94 88 THR A O 1
ATOM 754 N N . ILE A 1 89 ? 14.049 -6.690 -26.341 1.00 96.19 89 ILE A N 1
ATOM 755 C CA . ILE A 1 89 ? 14.621 -7.347 -25.162 1.00 96.19 89 ILE A CA 1
ATOM 756 C C . ILE A 1 89 ? 13.640 -8.406 -24.652 1.00 96.19 89 ILE A C 1
ATOM 758 O O . ILE A 1 89 ? 12.608 -8.081 -24.061 1.00 96.19 89 ILE A O 1
ATOM 762 N N . GLU A 1 90 ? 13.981 -9.685 -24.834 1.00 95.50 90 GLU A N 1
ATOM 763 C CA . GLU A 1 90 ? 13.129 -10.830 -24.469 1.00 95.50 90 GLU A CA 1
ATOM 764 C C . GLU A 1 90 ? 12.659 -10.786 -23.004 1.00 95.50 90 GLU A C 1
ATOM 766 O O . GLU A 1 90 ? 11.496 -11.061 -22.711 1.00 95.50 90 GLU A O 1
ATOM 771 N N . ASP A 1 91 ? 13.540 -10.370 -22.090 1.00 93.81 91 ASP A N 1
ATOM 772 C CA . ASP A 1 91 ? 13.262 -10.325 -20.652 1.00 93.81 91 ASP A CA 1
ATOM 773 C C . ASP A 1 91 ? 12.306 -9.191 -20.229 1.00 93.81 91 ASP A C 1
ATOM 775 O O . ASP A 1 91 ? 11.739 -9.243 -19.131 1.00 93.81 91 ASP A O 1
ATOM 779 N N . ILE A 1 92 ? 12.147 -8.163 -21.075 1.00 95.25 92 ILE A N 1
ATOM 780 C CA . ILE A 1 92 ? 11.313 -6.974 -20.826 1.00 95.25 92 ILE A CA 1
ATOM 781 C C . ILE A 1 92 ? 9.994 -7.053 -21.582 1.00 95.25 92 ILE A C 1
ATOM 783 O O . ILE A 1 92 ? 8.952 -6.718 -21.017 1.00 95.25 92 ILE A O 1
ATOM 787 N N . ARG A 1 93 ? 10.037 -7.497 -22.843 1.00 96.50 93 ARG A N 1
ATOM 788 C CA . ARG A 1 93 ? 8.918 -7.470 -23.792 1.00 96.50 93 ARG A CA 1
ATOM 789 C C . ARG A 1 93 ? 7.568 -7.925 -23.207 1.00 96.50 93 ARG A C 1
ATOM 791 O O . ARG A 1 93 ? 6.585 -7.242 -23.472 1.00 96.50 93 ARG A O 1
ATOM 798 N N . PRO A 1 94 ? 7.463 -9.007 -22.406 1.00 96.25 94 PRO A N 1
ATOM 799 C CA . PRO A 1 94 ? 6.174 -9.454 -21.866 1.00 96.25 94 PRO A CA 1
ATOM 800 C C . PRO A 1 94 ? 5.534 -8.484 -20.865 1.00 96.25 94 PRO A C 1
ATOM 802 O O . PRO A 1 94 ? 4.337 -8.576 -20.594 1.00 96.25 94 PRO A O 1
ATOM 805 N N . GLY A 1 95 ? 6.333 -7.600 -20.270 1.00 95.88 95 GLY A N 1
ATOM 806 C CA . GLY A 1 95 ? 5.924 -6.705 -19.199 1.00 95.88 95 GLY A CA 1
ATOM 807 C C . GLY A 1 95 ? 5.947 -5.236 -19.578 1.00 95.88 95 GLY A C 1
ATOM 808 O O . GLY A 1 95 ? 6.020 -4.423 -18.664 1.00 95.88 95 GLY A O 1
ATOM 809 N N . ILE A 1 96 ? 5.902 -4.878 -20.862 1.00 97.19 96 ILE A N 1
ATOM 810 C CA . ILE A 1 96 ? 5.822 -3.478 -21.290 1.00 97.19 96 ILE A CA 1
ATOM 811 C C . ILE A 1 96 ? 4.638 -3.214 -22.209 1.00 97.19 96 ILE A C 1
ATOM 813 O O . ILE A 1 96 ? 4.330 -4.015 -23.082 1.00 97.19 96 ILE A O 1
ATOM 817 N N . ASP A 1 97 ? 4.039 -2.041 -22.043 1.00 96.94 97 ASP A N 1
ATOM 818 C CA . ASP A 1 97 ? 2.986 -1.514 -22.902 1.00 96.94 97 ASP A CA 1
ATOM 819 C C . ASP A 1 97 ? 3.278 -0.052 -23.253 1.00 96.94 97 ASP A C 1
ATOM 821 O O . ASP A 1 97 ? 3.820 0.704 -22.440 1.00 96.94 97 ASP A O 1
ATOM 825 N N . PHE A 1 98 ? 2.879 0.366 -24.453 1.00 95.50 98 PHE A N 1
ATOM 826 C CA . PHE A 1 98 ? 2.893 1.769 -24.858 1.00 95.50 98 PHE A CA 1
ATOM 827 C C . PHE A 1 98 ? 1.472 2.319 -24.843 1.00 95.50 98 PHE A C 1
ATOM 829 O O . PHE A 1 98 ? 0.593 1.811 -25.538 1.00 95.50 98 PHE A O 1
ATOM 836 N N . ILE A 1 99 ? 1.243 3.378 -24.074 1.00 92.19 99 ILE A N 1
ATOM 837 C CA . ILE A 1 99 ? -0.043 4.072 -24.041 1.00 92.19 99 ILE A CA 1
ATOM 838 C C . ILE A 1 99 ? 0.103 5.376 -24.817 1.00 92.19 99 ILE A C 1
ATOM 840 O O . ILE A 1 99 ? 0.701 6.330 -24.318 1.00 92.19 99 ILE A O 1
ATOM 844 N N . ASP A 1 100 ? -0.481 5.409 -26.014 1.00 88.06 100 ASP A N 1
ATOM 845 C CA . ASP A 1 100 ? -0.637 6.618 -26.822 1.00 88.06 100 ASP A CA 1
ATOM 846 C C . ASP A 1 100 ? -1.932 7.337 -26.405 1.00 88.06 100 ASP A C 1
ATOM 848 O O . ASP A 1 100 ? -3.026 6.783 -26.533 1.00 88.06 100 ASP A O 1
ATOM 852 N N . LYS A 1 101 ? -1.825 8.559 -25.869 1.00 83.06 101 LYS A N 1
ATOM 853 C CA . LYS A 1 101 ? -2.995 9.362 -25.465 1.00 83.06 101 LYS A CA 1
ATOM 854 C C . LYS A 1 101 ? -3.226 10.585 -26.346 1.00 83.06 101 LYS A C 1
ATOM 856 O O . LYS A 1 101 ? -3.631 11.631 -25.835 1.00 83.06 101 LYS A O 1
ATOM 861 N N . LYS A 1 102 ? -3.043 10.458 -27.663 1.00 69.81 102 LYS A N 1
ATOM 862 C CA . LYS A 1 102 ? -3.369 11.517 -28.642 1.00 69.81 102 LYS A CA 1
ATOM 863 C C . LYS A 1 102 ? -4.746 12.176 -28.451 1.00 69.81 102 LYS A C 1
ATOM 865 O O . LYS A 1 102 ? -4.858 13.376 -28.674 1.00 69.81 102 LYS A O 1
ATOM 870 N N . ASN A 1 103 ? -5.747 11.436 -27.961 1.00 61.97 103 ASN A N 1
ATOM 871 C CA . ASN A 1 103 ? -7.132 11.915 -27.819 1.00 61.97 103 ASN A CA 1
ATOM 872 C C . ASN A 1 103 ? -7.604 12.119 -26.367 1.00 61.97 103 ASN A C 1
ATOM 874 O O . ASN A 1 103 ? -8.801 12.229 -26.129 1.00 61.97 103 ASN A O 1
ATOM 878 N N . SER A 1 104 ? -6.706 12.129 -25.376 1.00 69.69 104 SER A N 1
ATOM 879 C CA . SER A 1 104 ? -7.091 12.349 -23.972 1.00 69.69 104 SER A CA 1
ATOM 880 C C . SER A 1 104 ? -6.709 13.749 -23.501 1.00 69.69 104 SER A C 1
ATOM 882 O O . SER A 1 104 ? -5.695 14.291 -23.932 1.00 69.69 104 SER A O 1
ATOM 884 N N . ASP A 1 105 ? -7.438 14.270 -22.508 1.00 64.12 105 ASP A N 1
ATOM 885 C CA . ASP A 1 105 ? -7.165 15.569 -21.863 1.00 64.12 105 ASP A CA 1
ATOM 886 C C . ASP A 1 105 ? -5.720 15.727 -21.368 1.00 64.12 105 ASP A C 1
ATOM 888 O O . ASP A 1 105 ? -5.210 16.834 -21.224 1.00 64.12 105 ASP A O 1
ATOM 892 N N . SER A 1 106 ? -5.033 14.607 -21.115 1.00 67.81 106 SER A N 1
ATOM 893 C CA . SER A 1 106 ? -3.646 14.603 -20.663 1.00 67.81 106 SER A CA 1
ATOM 894 C C . SER A 1 106 ? -2.616 14.721 -21.790 1.00 67.81 106 SER A C 1
ATOM 896 O O . SER A 1 106 ? -1.495 15.095 -21.470 1.00 67.81 106 SER A O 1
ATOM 898 N N . LYS A 1 107 ? -2.961 14.410 -23.055 1.00 72.25 107 LYS A N 1
ATOM 899 C CA . LYS A 1 107 ? -2.087 14.399 -24.256 1.00 72.25 107 LYS A CA 1
ATOM 900 C C . LYS A 1 107 ? -0.691 13.769 -24.066 1.00 72.25 107 LYS A C 1
ATOM 902 O O . LYS A 1 107 ? 0.257 14.160 -24.738 1.00 72.25 107 LYS A O 1
ATOM 907 N N . LYS A 1 108 ? -0.542 12.817 -23.138 1.00 81.25 108 LYS A N 1
ATOM 908 C CA . LYS A 1 108 ? 0.762 12.263 -22.724 1.00 81.25 108 LYS A CA 1
ATOM 909 C C . LYS A 1 108 ? 0.938 10.823 -23.154 1.00 81.25 108 LYS A C 1
ATOM 911 O O . LYS A 1 108 ? 0.066 9.991 -22.897 1.00 81.25 108 LYS A O 1
ATOM 916 N N . ASN A 1 109 ? 2.107 10.528 -23.702 1.00 89.19 109 ASN A N 1
ATOM 917 C CA . ASN A 1 109 ? 2.507 9.162 -23.991 1.00 89.19 109 ASN A CA 1
ATOM 918 C C . ASN A 1 109 ? 3.182 8.540 -22.769 1.00 89.19 109 ASN A C 1
ATOM 920 O O . ASN A 1 109 ? 3.860 9.223 -21.997 1.00 89.19 109 ASN A O 1
ATOM 924 N N . TYR A 1 110 ? 2.995 7.235 -22.590 1.00 92.62 110 TYR A N 1
ATOM 925 C CA . TYR A 1 110 ? 3.624 6.496 -21.501 1.00 92.62 110 TYR A CA 1
ATOM 926 C C . TYR A 1 110 ? 4.197 5.172 -21.986 1.00 92.62 110 TYR A C 1
ATOM 928 O O . TYR A 1 110 ? 3.538 4.457 -22.736 1.00 92.62 110 TYR A O 1
ATOM 936 N N . ILE A 1 111 ? 5.359 4.802 -21.453 1.00 95.19 111 ILE A N 1
ATOM 937 C CA . ILE A 1 111 ? 5.769 3.397 -21.374 1.00 95.19 111 ILE A CA 1
ATOM 938 C C . ILE A 1 111 ? 5.356 2.888 -19.999 1.00 95.19 111 ILE A C 1
ATOM 940 O O . ILE A 1 111 ? 5.735 3.467 -18.977 1.00 95.19 111 ILE A O 1
ATOM 944 N N . VAL A 1 112 ? 4.571 1.819 -19.967 1.00 95.00 112 VAL A N 1
ATOM 945 C CA . VAL A 1 112 ? 4.117 1.176 -18.737 1.00 95.00 112 VAL A CA 1
ATOM 946 C C . VAL A 1 112 ? 4.824 -0.156 -18.579 1.00 95.00 112 VAL A C 1
ATOM 948 O O . VAL A 1 112 ? 4.708 -1.014 -19.439 1.00 95.00 112 VAL A O 1
ATOM 951 N N . PHE A 1 113 ? 5.522 -0.339 -17.464 1.00 95.31 113 PHE A N 1
ATOM 952 C CA . PHE A 1 113 ? 6.081 -1.621 -17.054 1.00 95.31 113 PHE A CA 1
ATOM 953 C C . PHE A 1 113 ? 5.114 -2.319 -16.102 1.00 95.31 113 PHE A C 1
ATOM 955 O O . PHE A 1 113 ? 4.767 -1.731 -15.081 1.00 95.31 113 PHE A O 1
ATOM 962 N N . THR A 1 114 ? 4.730 -3.557 -16.404 1.00 94.88 114 THR A N 1
ATOM 963 C CA . THR A 1 114 ? 4.021 -4.482 -15.511 1.00 94.88 114 THR A CA 1
ATOM 964 C C . THR A 1 114 ? 5.046 -5.394 -14.836 1.00 94.88 114 THR A C 1
ATOM 966 O O . THR A 1 114 ? 5.566 -6.324 -15.453 1.00 94.88 114 THR A O 1
ATOM 969 N N . ILE A 1 115 ? 5.375 -5.116 -13.578 1.00 92.00 115 ILE A N 1
ATOM 970 C CA . ILE A 1 115 ? 6.523 -5.690 -12.865 1.00 92.00 115 ILE A CA 1
ATOM 971 C C . ILE A 1 115 ? 6.401 -7.206 -12.685 1.00 92.00 115 ILE A C 1
ATOM 973 O O . ILE A 1 115 ? 7.398 -7.917 -12.821 1.00 92.00 115 ILE A O 1
ATOM 977 N N . SER A 1 116 ? 5.196 -7.713 -12.433 1.00 90.19 116 SER A N 1
ATOM 978 C CA . SER A 1 116 ? 4.896 -9.142 -12.302 1.00 90.19 116 SER A CA 1
ATOM 979 C C . SER A 1 116 ? 5.178 -9.948 -13.571 1.00 90.19 116 SER A C 1
ATOM 981 O O . SER A 1 116 ? 5.460 -11.142 -13.476 1.00 90.19 116 SER A O 1
ATOM 983 N N . LYS A 1 117 ? 5.153 -9.302 -14.744 1.00 94.56 117 LYS A N 1
ATOM 984 C CA . LYS A 1 117 ? 5.417 -9.926 -16.048 1.00 94.56 117 LYS A CA 1
ATOM 985 C C . LYS A 1 117 ? 6.892 -9.877 -16.466 1.00 94.56 117 LYS A C 1
ATOM 987 O O . LYS A 1 117 ? 7.258 -10.505 -17.456 1.00 94.56 117 LYS A O 1
ATOM 992 N N . LEU A 1 118 ? 7.743 -9.143 -15.744 1.00 93.06 118 LEU A N 1
ATOM 993 C CA . LEU A 1 118 ? 9.179 -9.061 -16.033 1.00 93.06 118 LEU A CA 1
ATOM 994 C C . LEU A 1 118 ? 9.920 -10.299 -15.514 1.00 93.06 118 LEU A C 1
ATOM 996 O O . LEU A 1 118 ? 9.590 -10.837 -14.452 1.00 93.06 118 LEU A O 1
ATOM 1000 N N . ARG A 1 119 ? 10.999 -10.711 -16.200 1.00 93.12 119 ARG A N 1
ATOM 1001 C CA . ARG A 1 119 ? 11.876 -11.773 -15.674 1.00 93.12 119 ARG A CA 1
ATOM 1002 C C . ARG A 1 119 ? 12.487 -11.380 -14.324 1.00 93.12 119 ARG A C 1
ATOM 1004 O O . ARG A 1 119 ? 12.780 -10.214 -14.046 1.00 93.12 119 ARG A O 1
ATOM 1011 N N . SER A 1 120 ? 12.733 -12.382 -13.478 1.00 89.75 120 SER A N 1
ATOM 1012 C CA . SER A 1 120 ? 13.148 -12.213 -12.075 1.00 89.75 120 SER A CA 1
ATOM 1013 C C . SER A 1 120 ? 14.409 -11.355 -11.889 1.00 89.75 120 SER A C 1
ATOM 1015 O O . SER A 1 120 ? 14.493 -10.583 -10.932 1.00 89.75 120 SER A O 1
ATOM 1017 N N . LYS A 1 121 ? 15.387 -11.441 -12.805 1.00 90.31 121 LYS A N 1
ATOM 1018 C CA . LYS A 1 121 ? 16.601 -10.603 -12.798 1.00 90.31 121 LYS A CA 1
ATOM 1019 C C . LYS A 1 121 ? 16.256 -9.113 -12.895 1.00 90.31 121 LYS A C 1
ATOM 1021 O O . LYS A 1 121 ? 16.728 -8.332 -12.073 1.00 90.31 121 LYS A O 1
ATOM 1026 N N . ILE A 1 122 ? 15.391 -8.744 -13.838 1.00 90.38 122 ILE A N 1
ATOM 1027 C CA . ILE A 1 122 ? 14.958 -7.359 -14.059 1.00 90.38 122 ILE A CA 1
ATOM 1028 C C . ILE A 1 122 ? 14.074 -6.893 -12.907 1.00 90.38 122 ILE A C 1
ATOM 1030 O O . ILE A 1 122 ? 14.314 -5.838 -12.322 1.00 90.38 122 ILE A O 1
ATOM 1034 N N . ARG A 1 123 ? 13.110 -7.722 -12.491 1.00 89.75 123 ARG A N 1
ATOM 1035 C CA . ARG A 1 123 ? 12.240 -7.420 -11.348 1.00 89.75 123 ARG A CA 1
ATOM 1036 C C . ARG A 1 123 ? 13.034 -7.084 -10.080 1.00 89.75 123 ARG A C 1
ATOM 1038 O O . ARG A 1 123 ? 12.660 -6.164 -9.352 1.00 89.75 123 ARG A O 1
ATOM 1045 N N . ARG A 1 124 ? 14.141 -7.786 -9.804 1.00 87.19 124 ARG A N 1
ATOM 1046 C CA . ARG A 1 124 ? 15.017 -7.480 -8.655 1.00 87.19 124 ARG A CA 1
ATOM 1047 C C . ARG A 1 124 ? 15.638 -6.086 -8.744 1.00 87.19 124 ARG A C 1
ATOM 1049 O O . ARG A 1 124 ? 15.658 -5.388 -7.737 1.00 87.19 124 ARG A O 1
ATOM 1056 N N . LYS A 1 125 ? 16.070 -5.662 -9.931 1.00 86.69 125 LYS A N 1
ATOM 1057 C CA . LYS A 1 125 ? 16.655 -4.332 -10.166 1.00 86.69 125 LYS A CA 1
ATOM 1058 C C . LYS A 1 125 ? 15.632 -3.206 -9.992 1.00 86.69 125 LYS A C 1
ATOM 1060 O O . LYS A 1 125 ? 15.905 -2.216 -9.318 1.00 86.69 125 LYS A O 1
ATOM 1065 N N . PHE A 1 126 ? 14.407 -3.403 -10.481 1.00 86.19 126 PHE A N 1
ATOM 1066 C CA . PHE A 1 126 ? 13.298 -2.476 -10.224 1.00 86.19 126 PHE A CA 1
ATOM 1067 C C . PHE A 1 126 ? 12.968 -2.343 -8.727 1.00 86.19 126 PHE A C 1
ATOM 1069 O O . PHE A 1 126 ? 12.668 -1.246 -8.244 1.00 86.19 126 PHE A O 1
ATOM 1076 N N . ASN A 1 127 ? 13.050 -3.448 -7.979 1.00 81.81 127 ASN A N 1
ATOM 1077 C CA . ASN A 1 127 ? 12.878 -3.442 -6.528 1.00 81.81 127 ASN A CA 1
ATOM 1078 C C . ASN A 1 127 ? 14.030 -2.722 -5.806 1.00 81.81 127 ASN A C 1
ATOM 1080 O O . ASN A 1 127 ? 13.762 -1.897 -4.935 1.00 81.81 127 ASN A O 1
ATOM 1084 N N . SER A 1 128 ? 15.291 -2.981 -6.175 1.00 81.25 128 SER A N 1
ATOM 1085 C CA . SER A 1 128 ? 16.454 -2.329 -5.551 1.00 81.25 128 SER A CA 1
ATOM 1086 C C . SER A 1 128 ? 16.522 -0.829 -5.844 1.00 81.25 128 SER A C 1
ATOM 1088 O O . SER A 1 128 ? 16.927 -0.059 -4.979 1.00 81.25 128 SER A O 1
ATOM 1090 N N . GLY A 1 129 ? 16.055 -0.395 -7.019 1.00 76.19 129 GLY A N 1
ATOM 1091 C CA . GLY A 1 129 ? 15.946 1.022 -7.387 1.00 76.19 129 GLY A CA 1
ATOM 1092 C C . GLY A 1 129 ? 14.806 1.780 -6.689 1.00 76.19 129 GLY A C 1
ATOM 1093 O O . GLY A 1 129 ? 14.538 2.936 -7.018 1.00 76.19 129 GLY A O 1
ATOM 1094 N N . ASN A 1 130 ? 14.084 1.153 -5.747 1.00 77.56 130 ASN A N 1
ATOM 1095 C CA . ASN A 1 130 ? 12.902 1.722 -5.084 1.00 77.56 130 ASN A CA 1
ATOM 1096 C C . ASN A 1 130 ? 11.838 2.237 -6.076 1.00 77.56 130 ASN A C 1
ATOM 1098 O O . ASN A 1 130 ? 11.127 3.209 -5.787 1.00 77.56 130 ASN A O 1
ATOM 1102 N N . LEU A 1 131 ? 11.747 1.653 -7.276 1.00 80.81 131 LEU A N 1
ATOM 1103 C CA . LEU A 1 131 ? 10.797 2.086 -8.306 1.00 80.81 131 LEU A CA 1
ATOM 1104 C C . LEU A 1 131 ? 9.399 1.522 -8.040 1.00 80.81 131 LEU A C 1
ATOM 1106 O O . LEU A 1 131 ? 8.400 2.211 -8.270 1.00 80.81 131 LEU A O 1
ATOM 1110 N N . VAL A 1 132 ? 9.363 0.315 -7.481 1.00 82.12 132 VAL A N 1
ATOM 1111 C CA . VAL A 1 132 ? 8.174 -0.373 -6.985 1.00 82.12 132 VAL A CA 1
ATOM 1112 C C . VAL A 1 132 ? 7.661 0.321 -5.723 1.00 82.12 132 VAL A C 1
ATOM 1114 O O . VAL A 1 132 ? 8.393 0.503 -4.748 1.00 82.12 132 VAL A O 1
ATOM 1117 N N . LYS A 1 133 ? 6.389 0.725 -5.732 1.00 84.25 133 LYS A N 1
ATOM 1118 C CA . LYS A 1 133 ? 5.754 1.411 -4.602 1.00 84.25 133 LYS A CA 1
ATOM 1119 C C . LYS A 1 133 ? 4.858 0.452 -3.837 1.00 84.25 133 LYS A C 1
ATOM 1121 O O . LYS A 1 133 ? 3.953 -0.150 -4.405 1.00 84.25 133 LYS A O 1
ATOM 1126 N N . ARG A 1 134 ? 5.056 0.404 -2.523 1.00 88.94 134 ARG A N 1
ATOM 1127 C CA . ARG A 1 134 ? 4.149 -0.245 -1.575 1.00 88.94 134 ARG A CA 1
ATOM 1128 C C . ARG A 1 134 ? 3.548 0.820 -0.671 1.00 88.94 134 ARG A C 1
ATOM 1130 O O . ARG A 1 134 ? 4.204 1.809 -0.344 1.00 88.94 134 ARG A O 1
ATOM 1137 N N . SER A 1 135 ? 2.283 0.650 -0.312 1.00 91.50 135 SER A N 1
ATOM 1138 C CA . SER A 1 135 ? 1.523 1.662 0.418 1.00 91.50 135 SER A CA 1
ATOM 1139 C C . SER A 1 135 ? 0.958 1.065 1.705 1.00 91.50 135 SER A C 1
ATOM 1141 O O . SER A 1 135 ? -0.074 0.395 1.652 1.00 91.50 135 SER A O 1
ATOM 1143 N N . PRO A 1 136 ? 1.582 1.333 2.869 1.00 94.44 136 PRO A N 1
ATOM 1144 C CA . PRO A 1 136 ? 1.059 0.915 4.174 1.00 94.44 136 PRO A CA 1
ATOM 1145 C C . PRO A 1 136 ? -0.378 1.401 4.409 1.00 94.44 136 PRO A C 1
ATOM 1147 O O . PRO A 1 136 ? -1.200 0.689 4.975 1.00 94.44 136 PRO A O 1
ATOM 1150 N N . VAL A 1 137 ? -0.705 2.583 3.876 1.00 94.38 137 VAL A N 1
ATOM 1151 C CA . VAL A 1 137 ? -2.059 3.154 3.898 1.00 94.38 137 VAL A CA 1
ATOM 1152 C C . VAL A 1 137 ? -3.052 2.268 3.143 1.00 94.38 137 VAL A C 1
ATOM 1154 O O . VAL A 1 137 ? -4.179 2.083 3.593 1.00 94.38 137 VAL A O 1
ATOM 1157 N N . SER A 1 138 ? -2.655 1.707 1.996 1.00 94.62 138 SER A N 1
ATOM 1158 C CA . SER A 1 138 ? -3.536 0.825 1.213 1.00 94.62 138 SER A CA 1
ATOM 1159 C C . SER A 1 138 ? -3.785 -0.494 1.938 1.00 94.62 138 SER A C 1
ATOM 1161 O O . SER A 1 138 ? -4.913 -0.977 1.938 1.00 94.62 138 SER A O 1
ATOM 1163 N N . VAL A 1 139 ? -2.765 -1.022 2.625 1.00 96.00 139 VAL A N 1
ATOM 1164 C CA . VAL A 1 139 ? -2.900 -2.206 3.486 1.00 96.00 139 VAL A CA 1
ATOM 1165 C C . VAL A 1 139 ? -3.892 -1.950 4.611 1.00 96.00 139 VAL A C 1
ATOM 1167 O O . VAL A 1 139 ? -4.859 -2.690 4.734 1.00 96.00 139 VAL A O 1
ATOM 1170 N N . SER A 1 140 ? -3.716 -0.874 5.384 1.00 96.12 140 SER A N 1
ATOM 1171 C CA . SER A 1 140 ? -4.644 -0.538 6.472 1.00 96.12 140 SER A CA 1
ATOM 1172 C C . SER A 1 140 ? -6.082 -0.359 5.978 1.00 96.12 140 SER A C 1
ATOM 1174 O O . SER A 1 140 ? -7.006 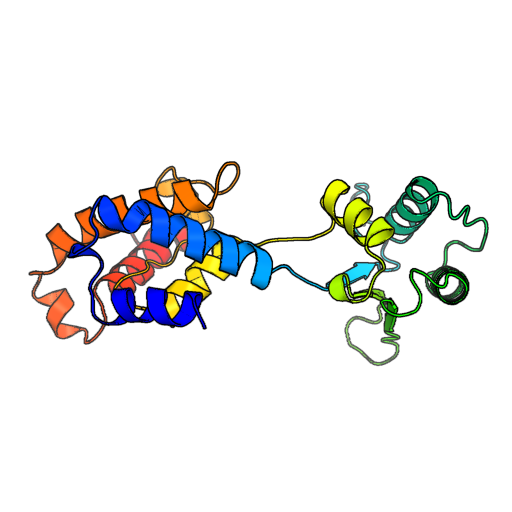-0.870 6.606 1.00 96.12 140 SER A O 1
ATOM 1176 N N . LYS A 1 141 ? -6.286 0.300 4.828 1.00 95.88 141 LYS A N 1
ATOM 1177 C CA . LYS A 1 141 ? -7.616 0.422 4.211 1.00 95.88 141 LYS A CA 1
ATOM 1178 C C . LYS A 1 141 ? -8.211 -0.934 3.853 1.00 95.88 141 LYS A C 1
ATOM 1180 O O . LYS A 1 141 ? -9.380 -1.171 4.133 1.00 95.88 141 LYS A O 1
ATOM 1185 N N . CYS A 1 142 ? -7.417 -1.822 3.259 1.00 96.31 142 CYS A N 1
ATOM 1186 C CA . CYS A 1 142 ? -7.858 -3.170 2.925 1.00 96.31 142 CYS A CA 1
ATOM 1187 C C . CYS A 1 142 ? -8.246 -3.959 4.184 1.00 96.31 142 CYS A C 1
ATOM 1189 O O . CYS A 1 142 ? -9.345 -4.502 4.247 1.00 96.31 142 CYS A O 1
ATOM 1191 N N . LEU A 1 143 ? -7.403 -3.946 5.219 1.00 97.19 143 LEU A N 1
ATOM 1192 C CA . LEU A 1 143 ? -7.680 -4.621 6.488 1.00 97.19 143 LEU A CA 1
ATOM 1193 C C . LEU A 1 143 ? -8.931 -4.072 7.178 1.00 97.19 143 LEU A C 1
ATOM 1195 O O . LEU A 1 143 ? -9.761 -4.854 7.634 1.00 97.19 143 LEU A O 1
ATOM 1199 N N . HIS A 1 144 ? -9.111 -2.749 7.194 1.00 96.38 144 HIS A N 1
ATOM 1200 C CA . HIS A 1 144 ? -10.311 -2.122 7.744 1.00 96.38 144 HIS A CA 1
ATOM 1201 C C . HIS A 1 144 ? -11.576 -2.527 6.978 1.00 96.38 144 HIS A C 1
ATOM 1203 O O . HIS A 1 144 ? -12.580 -2.857 7.594 1.00 96.38 144 HIS A O 1
ATOM 1209 N N . LEU A 1 145 ? -11.537 -2.567 5.642 1.00 95.88 145 LEU A N 1
ATOM 1210 C CA . LEU A 1 145 ? -12.673 -3.053 4.851 1.00 95.88 145 LEU A CA 1
ATOM 1211 C C . LEU A 1 145 ? -12.988 -4.529 5.139 1.00 95.88 145 LEU A C 1
ATOM 1213 O O . LEU A 1 145 ? -14.151 -4.922 5.125 1.00 95.88 145 LEU A O 1
ATOM 1217 N N . LEU A 1 146 ? -11.964 -5.346 5.404 1.00 96.12 146 LEU A N 1
ATOM 1218 C CA . LEU A 1 146 ? -12.115 -6.784 5.629 1.00 96.12 146 LEU A CA 1
ATOM 1219 C C . LEU A 1 146 ? -12.539 -7.149 7.057 1.00 96.12 146 LEU A C 1
ATOM 1221 O O . LEU A 1 146 ? -13.204 -8.172 7.209 1.00 96.12 146 LEU A O 1
ATOM 1225 N N . ALA A 1 147 ? -12.173 -6.361 8.074 1.00 97.06 147 ALA A N 1
ATOM 1226 C CA . ALA A 1 147 ? -12.612 -6.517 9.465 1.00 97.06 147 ALA A CA 1
ATOM 1227 C C . ALA A 1 147 ? -12.772 -5.135 10.153 1.00 97.06 147 ALA A C 1
ATOM 1229 O O . ALA A 1 147 ? -11.929 -4.732 10.963 1.00 97.06 147 ALA A O 1
ATOM 1230 N N . PRO A 1 148 ? -13.866 -4.401 9.862 1.00 96.31 148 PRO A N 1
ATOM 1231 C CA . PRO A 1 148 ? -14.042 -2.986 10.233 1.00 96.31 148 PRO A CA 1
ATOM 1232 C C . PRO A 1 148 ? -14.199 -2.721 11.731 1.00 96.31 148 PRO A C 1
ATOM 1234 O O . PRO A 1 148 ? -14.085 -1.578 12.175 1.00 96.31 148 PRO A O 1
ATOM 1237 N N . ASN A 1 149 ? -14.463 -3.765 12.516 1.00 97.31 149 ASN A N 1
ATOM 1238 C CA . ASN A 1 149 ? -14.562 -3.685 13.972 1.00 97.31 149 ASN A CA 1
ATOM 1239 C C . ASN A 1 149 ? -13.219 -3.917 14.674 1.00 97.31 149 ASN A C 1
ATOM 1241 O O . ASN A 1 149 ? -13.090 -3.561 15.845 1.00 97.31 149 ASN A O 1
ATOM 1245 N N . PHE A 1 150 ? -12.229 -4.475 13.969 1.00 98.25 150 PHE A N 1
ATOM 1246 C CA . PHE A 1 150 ? -10.945 -4.871 14.543 1.00 98.25 150 PHE A CA 1
ATOM 1247 C C . PHE A 1 150 ? -9.776 -4.033 14.022 1.00 98.25 150 PHE A C 1
ATOM 1249 O O . PHE A 1 150 ? -8.972 -3.562 14.816 1.00 98.25 150 PHE A O 1
ATOM 1256 N N . PHE A 1 151 ? -9.677 -3.794 12.712 1.00 98.19 151 PHE A N 1
ATOM 1257 C CA . PHE A 1 151 ? -8.530 -3.090 12.131 1.00 98.19 151 PHE A CA 1
ATOM 1258 C C . PHE A 1 151 ? -8.796 -1.589 11.968 1.00 98.19 151 PHE A C 1
ATOM 1260 O O . PHE A 1 151 ? -9.689 -1.217 11.204 1.00 98.19 151 PHE A O 1
ATOM 1267 N N . PRO A 1 152 ? -8.043 -0.695 12.637 1.00 97.81 152 PRO A N 1
ATOM 1268 C CA . PRO A 1 152 ? -8.237 0.744 12.506 1.00 97.81 152 PRO A CA 1
ATOM 1269 C C . PRO A 1 152 ? -7.665 1.277 11.182 1.00 97.81 152 PRO A C 1
ATOM 1271 O O . PRO A 1 152 ? -6.682 0.747 10.642 1.00 97.81 152 PRO A O 1
ATOM 1274 N N . LEU A 1 153 ? -8.269 2.360 10.682 1.00 95.81 153 LEU A N 1
ATOM 1275 C CA . LEU A 1 153 ? -7.753 3.119 9.543 1.00 95.81 153 LEU A CA 1
ATOM 1276 C C . LEU A 1 153 ? -6.541 3.955 9.945 1.00 95.81 153 LEU A C 1
ATOM 1278 O O . LEU A 1 153 ? -6.539 4.642 10.963 1.00 95.81 153 LEU A O 1
ATOM 1282 N N . TRP A 1 154 ? -5.505 3.888 9.116 1.00 93.12 154 TRP A N 1
ATOM 1283 C CA . TRP A 1 154 ? -4.187 4.423 9.415 1.00 93.12 154 TRP A CA 1
ATOM 1284 C C . TRP A 1 154 ? -3.637 5.157 8.191 1.00 93.12 154 TRP A C 1
ATOM 1286 O O . TRP A 1 154 ? -3.032 4.555 7.300 1.00 93.12 154 TRP A O 1
ATOM 1296 N N . ASP A 1 155 ? -3.877 6.471 8.133 1.00 92.00 155 ASP A N 1
ATOM 1297 C CA . ASP A 1 155 ? -3.334 7.368 7.106 1.00 92.00 155 ASP A CA 1
ATOM 1298 C C . ASP A 1 155 ? -2.078 8.118 7.571 1.00 92.00 155 ASP A C 1
ATOM 1300 O O . ASP A 1 155 ? -1.710 8.077 8.744 1.00 92.00 155 ASP A O 1
ATOM 1304 N N . ARG A 1 156 ? -1.378 8.774 6.632 1.00 91.31 156 ARG A N 1
ATOM 1305 C CA . ARG A 1 156 ? -0.069 9.383 6.902 1.00 91.31 156 ARG A CA 1
ATOM 1306 C C . ARG A 1 156 ? -0.113 10.436 8.002 1.00 91.31 156 ARG A C 1
ATOM 1308 O O . ARG A 1 156 ? 0.822 10.473 8.795 1.00 91.31 156 ARG A O 1
ATOM 1315 N N . LYS A 1 157 ? -1.131 11.295 8.011 1.00 92.06 157 LYS A N 1
ATOM 1316 C CA . LYS A 1 157 ? -1.244 12.359 9.010 1.00 92.06 157 LYS A CA 1
ATOM 1317 C C . LYS A 1 157 ? -1.554 11.740 10.366 1.00 92.06 157 LYS A C 1
ATOM 1319 O O . LYS A 1 157 ? -0.830 11.989 11.319 1.00 92.06 157 LYS A O 1
ATOM 1324 N N . ILE A 1 158 ? -2.521 10.826 10.416 1.00 92.38 158 ILE A N 1
ATOM 1325 C CA . ILE A 1 158 ? -2.871 10.080 11.632 1.00 92.38 158 ILE A CA 1
ATOM 1326 C C . ILE A 1 158 ? -1.638 9.355 12.189 1.00 92.38 158 ILE A C 1
ATOM 1328 O O . ILE A 1 158 ? -1.302 9.485 13.360 1.00 92.38 158 ILE A O 1
ATOM 1332 N N . ALA A 1 159 ? -0.896 8.643 11.344 1.00 93.38 159 ALA A N 1
ATOM 1333 C CA . ALA A 1 159 ? 0.310 7.928 11.740 1.00 93.38 159 ALA A CA 1
ATOM 1334 C C . ALA A 1 159 ? 1.382 8.847 12.351 1.00 93.38 159 ALA A C 1
ATOM 1336 O O . ALA A 1 159 ? 2.094 8.447 13.269 1.00 93.38 159 ALA A O 1
ATOM 1337 N N . GLN A 1 160 ? 1.515 10.078 11.854 1.00 93.50 160 GLN A N 1
ATOM 1338 C CA . GLN A 1 160 ? 2.459 11.056 12.396 1.00 93.50 160 GLN A CA 1
ATOM 1339 C C . GLN A 1 160 ? 2.027 11.543 13.783 1.00 93.50 160 GLN A C 1
ATOM 1341 O O . GLN A 1 160 ? 2.839 11.518 14.706 1.00 93.50 160 GLN A O 1
ATOM 1346 N N . GLU A 1 161 ? 0.751 11.889 13.943 1.00 94.81 161 GLU A N 1
ATOM 1347 C CA . GLU A 1 161 ? 0.183 12.382 15.206 1.00 94.81 161 GLU A CA 1
ATOM 1348 C C . GLU A 1 161 ? 0.247 11.329 16.317 1.00 94.81 161 GLU A C 1
ATOM 1350 O O . GLU A 1 161 ? 0.651 11.601 17.448 1.00 94.81 161 GLU A O 1
ATOM 1355 N N . TYR A 1 162 ? -0.030 10.072 15.970 1.00 94.94 162 TYR A N 1
ATOM 1356 C CA . TYR A 1 162 ? 0.077 8.943 16.892 1.00 94.94 162 TYR A CA 1
ATOM 1357 C C . TYR A 1 162 ? 1.514 8.414 17.068 1.00 94.94 162 TYR A C 1
ATOM 1359 O O . TYR A 1 162 ? 1.717 7.429 17.784 1.00 94.94 162 TYR A O 1
ATOM 1367 N N . LYS A 1 163 ? 2.520 9.068 16.464 1.00 95.31 163 LYS A N 1
ATOM 1368 C CA . LYS A 1 163 ? 3.951 8.705 16.519 1.00 95.31 163 LYS A CA 1
ATOM 1369 C C . LYS A 1 163 ? 4.244 7.276 16.041 1.00 95.31 163 LYS A C 1
ATOM 1371 O O . LYS A 1 163 ? 5.128 6.604 16.565 1.00 95.31 163 LYS A O 1
ATOM 1376 N N . CYS A 1 164 ? 3.517 6.828 15.025 1.00 93.94 164 CYS A N 1
ATOM 1377 C CA . CYS A 1 164 ? 3.633 5.519 14.389 1.00 93.94 164 CYS A CA 1
ATOM 1378 C C . CYS A 1 164 ? 3.874 5.652 12.874 1.00 93.94 164 CYS A C 1
ATOM 1380 O O . CYS A 1 164 ? 3.165 5.088 12.054 1.00 93.94 164 CYS A O 1
ATOM 1382 N N . GLY A 1 165 ? 4.857 6.452 12.457 1.00 90.06 165 GLY A N 1
ATOM 1383 C CA . GLY A 1 165 ? 5.130 6.699 11.035 1.00 90.06 165 GLY A CA 1
ATOM 1384 C C . GLY A 1 165 ? 5.649 5.474 10.259 1.00 90.06 165 GLY A C 1
ATOM 1385 O O . GLY A 1 165 ? 6.363 4.630 10.786 1.00 90.06 165 GLY A O 1
ATOM 1386 N N . TYR A 1 166 ? 5.375 5.421 8.952 1.00 85.06 166 TYR A N 1
ATOM 1387 C CA . TYR A 1 166 ? 5.622 4.254 8.082 1.00 85.06 166 TYR A CA 1
ATOM 1388 C C . TYR A 1 166 ? 7.065 3.956 7.678 1.00 85.06 166 TYR A C 1
ATOM 1390 O O . TYR A 1 166 ? 7.306 3.004 6.936 1.00 85.06 166 TYR A O 1
ATOM 1398 N N . VAL A 1 167 ? 8.014 4.817 8.045 1.00 81.31 167 VAL A N 1
ATOM 1399 C CA . VAL A 1 167 ? 9.335 4.843 7.395 1.00 81.31 167 VAL A CA 1
ATOM 1400 C C . VAL A 1 167 ? 10.122 3.561 7.661 1.00 81.31 167 VAL A C 1
ATOM 1402 O O . VAL A 1 167 ? 10.833 3.083 6.782 1.00 81.31 167 VAL A O 1
ATOM 1405 N N . LYS A 1 168 ? 9.988 2.987 8.859 1.00 85.56 168 LYS A N 1
ATOM 1406 C CA . LYS A 1 168 ? 10.686 1.764 9.260 1.00 85.56 168 LYS A CA 1
ATOM 1407 C C . LYS A 1 168 ? 9.683 0.785 9.861 1.00 85.56 168 LYS A C 1
ATOM 1409 O O . LYS A 1 168 ? 8.930 1.168 10.749 1.00 85.56 168 LYS A O 1
ATOM 1414 N N . ARG A 1 169 ? 9.720 -0.473 9.400 1.00 91.94 169 ARG A N 1
ATOM 1415 C CA . ARG A 1 169 ? 8.932 -1.602 9.942 1.00 91.94 169 ARG A CA 1
ATOM 1416 C C . ARG A 1 169 ? 7.419 -1.287 10.007 1.00 91.94 169 ARG A C 1
ATOM 1418 O O . ARG A 1 169 ? 6.845 -1.237 11.094 1.00 91.94 169 ARG A O 1
ATOM 1425 N N . PRO A 1 170 ? 6.758 -1.031 8.858 1.00 94.94 170 PRO A N 1
ATOM 1426 C CA . PRO A 1 170 ? 5.379 -0.532 8.823 1.00 94.94 170 PRO A CA 1
ATOM 1427 C C . PRO A 1 170 ? 4.360 -1.470 9.489 1.00 94.94 170 PRO A C 1
ATOM 1429 O O . PRO A 1 170 ? 3.407 -0.992 10.086 1.00 94.94 170 PRO A O 1
ATOM 1432 N N . ASN A 1 171 ? 4.573 -2.784 9.449 1.00 96.44 171 ASN A N 1
ATOM 1433 C CA . ASN A 1 171 ? 3.744 -3.770 10.149 1.00 96.44 171 ASN A CA 1
ATOM 1434 C C . ASN A 1 171 ? 3.754 -3.575 11.678 1.00 96.44 171 ASN A C 1
ATOM 1436 O O . ASN A 1 171 ? 2.720 -3.688 12.329 1.00 96.44 171 ASN A O 1
ATOM 1440 N N . GLU A 1 172 ? 4.906 -3.229 12.251 1.00 96.94 172 GLU A N 1
ATOM 1441 C CA . GLU A 1 172 ? 5.054 -3.030 13.700 1.00 96.94 172 GLU A CA 1
ATOM 1442 C C . GLU A 1 172 ? 4.455 -1.709 14.141 1.00 96.94 172 GLU A C 1
ATOM 1444 O O . GLU A 1 172 ? 3.761 -1.634 15.151 1.00 96.94 172 GLU A O 1
ATOM 1449 N N . GLN A 1 173 ? 4.678 -0.673 13.335 1.00 97.31 173 GLN A N 1
ATOM 1450 C CA . GLN A 1 173 ? 4.077 0.636 13.549 1.00 97.31 173 GLN A CA 1
ATOM 1451 C C . GLN A 1 173 ? 2.549 0.562 13.441 1.00 97.31 173 GLN A C 1
ATOM 1453 O O . GLN A 1 173 ? 1.847 1.218 14.210 1.00 97.31 173 GLN A O 1
ATOM 1458 N N . TYR A 1 174 ? 2.026 -0.285 12.547 1.00 97.81 174 TYR A N 1
ATOM 1459 C CA . TYR A 1 174 ? 0.590 -0.519 12.444 1.00 97.81 174 TYR A CA 1
ATOM 1460 C C . TYR A 1 174 ? 0.029 -1.220 13.679 1.00 97.81 174 TYR A C 1
ATOM 1462 O O . TYR A 1 174 ? -0.997 -0.801 14.208 1.00 97.81 174 TYR A O 1
ATOM 1470 N N . TYR A 1 175 ? 0.704 -2.255 14.177 1.00 98.06 175 TYR A N 1
ATOM 1471 C CA . TYR A 1 175 ? 0.297 -2.919 15.415 1.00 98.06 175 TYR A CA 1
ATOM 1472 C C . TYR A 1 175 ? 0.330 -1.961 16.613 1.00 98.06 175 TYR A C 1
ATOM 1474 O O . TYR A 1 175 ? -0.637 -1.896 17.365 1.00 98.06 175 TYR A O 1
ATOM 1482 N N . PHE A 1 176 ? 1.378 -1.143 16.747 1.00 97.31 176 PHE A N 1
ATOM 1483 C CA . PHE A 1 176 ? 1.446 -0.121 17.795 1.00 97.31 176 PHE A CA 1
ATOM 1484 C C . PHE A 1 176 ? 0.284 0.878 17.697 1.00 97.31 176 PHE A C 1
ATOM 1486 O O . PHE A 1 176 ? -0.278 1.309 18.704 1.00 97.31 176 PHE A O 1
ATOM 1493 N N . PHE A 1 177 ? -0.131 1.222 16.475 1.00 97.62 177 PHE A N 1
ATOM 1494 C CA . PHE A 1 177 ? -1.340 2.009 16.265 1.00 97.62 177 PHE A CA 1
ATOM 1495 C C . PHE A 1 177 ? -2.616 1.254 16.671 1.00 97.62 177 PHE A C 1
ATOM 1497 O O . PHE A 1 177 ? -3.489 1.852 17.299 1.00 97.62 177 PHE A O 1
ATOM 1504 N N . CYS A 1 178 ? -2.713 -0.051 16.394 1.00 98.31 178 CYS A N 1
ATOM 1505 C CA . CYS A 1 178 ? -3.814 -0.893 16.873 1.00 98.31 178 CYS A CA 1
ATOM 1506 C C . CYS A 1 178 ? -3.897 -0.889 18.407 1.00 98.31 178 CYS A C 1
ATOM 1508 O O . CYS A 1 178 ? -4.986 -0.732 18.950 1.00 98.31 178 CYS A O 1
ATOM 1510 N N . GLU A 1 179 ? -2.769 -0.952 19.120 1.00 98.31 179 GLU A N 1
ATOM 1511 C CA . GLU A 1 179 ? -2.754 -0.861 20.587 1.00 98.31 179 GLU A CA 1
ATOM 1512 C C . GLU A 1 179 ? -3.298 0.483 21.087 1.00 98.31 179 GLU A C 1
ATOM 1514 O O . GLU A 1 179 ? -4.120 0.519 22.006 1.00 98.31 179 GLU A O 1
ATOM 1519 N N . LYS A 1 180 ? -2.922 1.598 20.451 1.00 97.88 180 LYS A N 1
ATOM 1520 C CA . LYS A 1 180 ? -3.483 2.918 20.789 1.00 97.88 180 LYS A CA 1
ATOM 1521 C C . LYS A 1 180 ? -4.978 2.996 20.493 1.00 97.88 180 LYS A C 1
ATOM 1523 O O . LYS A 1 180 ? -5.742 3.476 21.329 1.00 97.88 180 LYS A O 1
ATOM 1528 N N . ALA A 1 181 ? -5.400 2.490 19.335 1.00 98.00 181 ALA A N 1
ATOM 1529 C CA . ALA A 1 181 ? -6.805 2.434 18.954 1.00 98.00 181 ALA A CA 1
ATOM 1530 C C . ALA A 1 181 ? -7.618 1.576 19.934 1.00 98.00 181 ALA A C 1
ATOM 1532 O O . ALA A 1 181 ? -8.714 1.986 20.311 1.00 98.00 181 ALA A O 1
ATOM 1533 N N . LYS A 1 182 ? -7.069 0.450 20.414 1.00 98.12 182 LYS A N 1
ATOM 1534 C CA . LYS A 1 182 ? -7.649 -0.378 21.483 1.00 98.12 182 LYS A CA 1
ATOM 1535 C C . LYS A 1 182 ? -7.897 0.447 22.740 1.00 98.12 182 LYS A C 1
ATOM 1537 O O . LYS A 1 182 ? -9.011 0.432 23.254 1.00 98.12 182 LYS A O 1
ATOM 1542 N N . HIS A 1 183 ? -6.886 1.173 23.216 1.00 97.56 183 HIS A N 1
ATOM 1543 C CA . HIS A 1 183 ? -6.983 1.942 24.459 1.00 97.56 183 HIS A CA 1
ATOM 1544 C C . HIS A 1 183 ? -8.050 3.036 24.358 1.00 97.56 183 HIS A C 1
ATOM 1546 O O . HIS A 1 183 ? -8.908 3.138 25.229 1.00 97.56 183 HIS A O 1
ATOM 1552 N N . ILE A 1 184 ? -8.054 3.798 23.261 1.00 96.44 184 ILE A N 1
ATOM 1553 C CA . ILE A 1 184 ? -9.062 4.841 23.025 1.00 96.44 184 ILE A CA 1
ATOM 1554 C C . ILE A 1 184 ? -10.457 4.223 22.908 1.00 96.44 184 ILE A C 1
ATOM 1556 O O . ILE A 1 184 ? -11.390 4.671 23.570 1.00 96.44 184 ILE A O 1
ATOM 1560 N N . SER A 1 185 ? -10.592 3.159 22.114 1.00 96.12 185 SER A N 1
ATOM 1561 C CA . SER A 1 185 ? -11.871 2.477 21.899 1.00 96.12 185 SER A CA 1
ATOM 1562 C C . SER A 1 185 ? -12.439 1.910 23.198 1.00 96.12 185 SER A C 1
ATOM 1564 O O . SER A 1 185 ? -13.643 1.987 23.417 1.00 96.12 185 SER A O 1
ATOM 1566 N N . ALA A 1 186 ? -11.589 1.381 24.082 1.00 95.69 186 ALA A N 1
ATOM 1567 C CA . ALA A 1 186 ? -12.001 0.859 25.381 1.00 95.69 186 ALA A CA 1
ATOM 1568 C C . ALA A 1 186 ? -12.554 1.946 26.316 1.00 95.69 186 ALA A C 1
ATOM 1570 O O . ALA A 1 186 ? -13.465 1.653 27.085 1.00 95.69 186 ALA A O 1
ATOM 1571 N N . ILE A 1 187 ? -12.046 3.181 26.228 1.00 94.12 187 ILE A N 1
ATOM 1572 C CA . ILE A 1 187 ? -12.533 4.325 27.016 1.00 94.12 187 ILE A CA 1
ATOM 1573 C C . ILE A 1 187 ? -13.906 4.791 26.513 1.00 94.12 187 ILE A C 1
ATOM 1575 O O . ILE A 1 187 ? -14.791 5.080 27.314 1.00 94.12 187 ILE A O 1
ATOM 1579 N N . ILE A 1 188 ? -14.095 4.861 25.191 1.00 92.81 188 ILE A N 1
ATOM 1580 C CA . ILE A 1 188 ? -15.287 5.491 24.595 1.00 92.81 188 ILE A CA 1
ATOM 1581 C C . ILE A 1 188 ? -16.425 4.514 24.275 1.00 92.81 188 ILE A C 1
ATOM 1583 O O . ILE A 1 188 ? -17.523 4.957 23.941 1.00 92.81 188 ILE A O 1
ATOM 1587 N N . LYS A 1 189 ? -16.206 3.192 24.370 1.00 91.56 189 LYS A N 1
ATOM 1588 C CA . LYS A 1 189 ? -17.202 2.173 23.972 1.00 91.56 189 LYS A CA 1
ATOM 1589 C C . LYS A 1 189 ? -18.556 2.312 24.675 1.00 91.56 189 LYS A C 1
ATOM 1591 O O . LYS A 1 189 ? -19.588 1.967 24.100 1.00 91.56 189 LYS A O 1
ATOM 1596 N N . ASP A 1 190 ? -18.551 2.820 25.904 1.00 91.25 190 ASP A N 1
ATOM 1597 C CA . ASP A 1 190 ? -19.748 2.936 26.736 1.00 91.25 190 ASP A CA 1
ATOM 1598 C C . ASP A 1 190 ? -20.456 4.289 26.599 1.00 91.25 190 ASP A C 1
ATOM 1600 O O . ASP A 1 190 ? -21.537 4.476 27.162 1.00 91.25 190 ASP A O 1
ATOM 1604 N N . TYR A 1 191 ? -19.908 5.211 25.799 1.00 92.06 191 TYR A N 1
ATOM 1605 C CA . TYR A 1 191 ? -20.511 6.522 25.569 1.00 92.06 191 TYR A CA 1
ATOM 1606 C C . TYR A 1 191 ? -21.823 6.356 24.792 1.00 92.06 191 TYR A C 1
ATOM 1608 O O . TYR A 1 191 ? -21.905 5.618 23.802 1.00 92.06 191 TYR A O 1
ATOM 1616 N N . LYS A 1 192 ? -22.879 7.044 25.240 1.00 87.25 192 LYS A N 1
ATOM 1617 C CA . LYS A 1 192 ? -24.232 6.910 24.670 1.00 87.25 192 LYS A CA 1
ATOM 1618 C C . LYS A 1 192 ? -24.265 7.331 23.199 1.00 87.25 192 LYS A C 1
ATOM 1620 O O . LYS A 1 192 ? -24.990 6.747 22.398 1.00 87.25 192 LYS A O 1
ATOM 1625 N N . GLU A 1 193 ? -23.451 8.315 22.845 1.00 85.12 193 GLU A N 1
ATOM 1626 C CA . GLU A 1 193 ? -23.295 8.895 21.515 1.00 85.12 193 GLU A CA 1
ATOM 1627 C C . GLU A 1 193 ? -22.760 7.861 20.522 1.00 85.12 193 GLU A C 1
ATOM 1629 O O . GLU A 1 193 ? -23.260 7.769 19.400 1.00 85.12 193 GLU A O 1
ATOM 1634 N N . CYS A 1 194 ? -21.820 7.012 20.957 1.00 84.38 194 CYS A N 1
ATOM 1635 C CA . CYS A 1 194 ? -21.289 5.938 20.120 1.00 84.38 194 CYS A CA 1
ATOM 1636 C C . CYS A 1 194 ? -22.400 4.957 19.723 1.00 84.38 194 CYS A C 1
ATOM 1638 O O . CYS A 1 194 ? -22.530 4.609 18.548 1.00 84.38 194 CYS A O 1
ATOM 1640 N N . LYS A 1 195 ? -23.264 4.595 20.680 1.00 83.25 195 LYS A N 1
ATOM 1641 C CA . LYS A 1 195 ? -24.380 3.655 20.481 1.00 83.25 195 LYS A CA 1
ATOM 1642 C C . LYS A 1 195 ? -25.476 4.210 19.562 1.00 83.25 195 LYS A C 1
ATOM 1644 O O . LYS A 1 195 ? -26.092 3.447 18.828 1.00 83.25 195 LYS A O 1
ATOM 1649 N N . ARG A 1 196 ? -25.701 5.530 19.563 1.00 87.06 196 ARG A N 1
ATOM 1650 C CA . ARG A 1 196 ? -26.729 6.192 18.733 1.00 87.06 196 ARG A CA 1
ATOM 1651 C C . ARG A 1 196 ? -26.370 6.277 17.251 1.00 87.06 196 ARG A C 1
ATOM 1653 O O . ARG A 1 196 ? -27.264 6.374 16.420 1.00 87.06 196 ARG A O 1
ATOM 1660 N N . SER A 1 197 ? -25.081 6.263 16.921 1.00 87.00 197 SER A N 1
ATOM 1661 C CA . SER A 1 197 ? -24.617 6.491 15.548 1.00 87.00 197 SER A CA 1
ATOM 1662 C C . SER A 1 197 ? -24.879 5.323 14.587 1.00 87.00 197 SER A C 1
ATOM 1664 O O . SER A 1 197 ? -24.854 5.523 13.375 1.00 87.00 197 SER A O 1
ATOM 1666 N N . GLY A 1 198 ? -25.052 4.100 15.106 1.00 87.69 198 GLY A N 1
ATOM 1667 C CA . GLY A 1 198 ? -25.069 2.868 14.305 1.00 87.69 198 GLY A CA 1
ATOM 1668 C C . GLY A 1 198 ? -23.723 2.508 13.652 1.00 87.69 198 GLY A C 1
ATOM 1669 O O . GLY A 1 198 ? -23.634 1.502 12.951 1.00 87.69 198 GLY A O 1
ATOM 1670 N N . LYS A 1 199 ? -22.668 3.305 13.867 1.00 91.81 199 LYS A N 1
ATOM 1671 C CA . LYS A 1 199 ? -21.320 3.084 13.324 1.00 91.81 199 LYS A CA 1
ATOM 1672 C C . LYS A 1 199 ? -20.476 2.257 14.295 1.00 91.81 199 LYS A C 1
ATOM 1674 O O . LYS A 1 199 ? -20.686 2.292 15.506 1.00 91.81 199 LYS A O 1
ATOM 1679 N N . SER A 1 200 ? -19.470 1.551 13.774 1.00 92.50 200 SER A N 1
ATOM 1680 C CA . SER A 1 200 ? -18.467 0.913 14.633 1.00 92.50 200 SER A CA 1
ATOM 1681 C C . SER A 1 200 ? -17.639 1.968 15.376 1.00 92.50 200 SER A C 1
ATOM 1683 O O . SER A 1 200 ? -17.419 3.072 14.873 1.00 92.50 200 SER A O 1
ATOM 1685 N N . ILE A 1 201 ? -17.118 1.618 16.556 1.00 95.31 201 ILE A N 1
ATOM 1686 C CA . ILE A 1 201 ? -16.245 2.514 17.337 1.00 95.31 201 ILE A CA 1
ATOM 1687 C C . ILE A 1 201 ? -15.025 2.944 16.515 1.00 95.31 201 ILE A C 1
ATOM 1689 O O . ILE A 1 201 ? -14.643 4.111 16.526 1.00 95.31 201 ILE A O 1
ATOM 1693 N N . LEU A 1 202 ? -14.446 2.022 15.740 1.00 96.62 202 LEU A N 1
ATOM 1694 C CA . LEU A 1 202 ? -13.324 2.342 14.862 1.00 96.62 202 LEU A CA 1
ATOM 1695 C C . LEU A 1 202 ? -13.698 3.315 13.746 1.00 96.62 202 LEU A C 1
ATOM 1697 O O . LEU A 1 202 ? -12.860 4.125 13.357 1.00 96.62 202 LEU A O 1
ATOM 1701 N N . LYS A 1 203 ? -14.939 3.274 13.247 1.00 94.19 203 LYS A N 1
ATOM 1702 C CA . LYS A 1 203 ? -15.398 4.248 12.258 1.00 94.19 203 LYS A CA 1
ATOM 1703 C C . LYS A 1 203 ? -15.557 5.642 12.866 1.00 94.19 203 LYS A C 1
ATOM 1705 O O . LYS A 1 203 ? -15.210 6.625 12.218 1.00 94.19 203 LYS A O 1
ATOM 1710 N N . LEU A 1 204 ? -16.035 5.730 14.105 1.00 94.75 204 LEU A N 1
ATOM 1711 C CA . LEU A 1 204 ? -16.108 6.999 14.835 1.00 94.75 204 LEU A CA 1
ATOM 1712 C C . LEU A 1 204 ? -14.709 7.568 15.106 1.00 94.75 204 LEU A C 1
ATOM 1714 O O . LEU A 1 204 ? -14.479 8.756 14.894 1.00 94.75 204 LEU A O 1
ATOM 1718 N N . LEU A 1 205 ? -13.761 6.715 15.507 1.00 95.38 205 LEU A N 1
ATOM 1719 C CA . LEU A 1 205 ? -12.363 7.104 15.694 1.00 95.38 205 LEU A CA 1
ATOM 1720 C C . LEU A 1 205 ? -11.719 7.590 14.384 1.00 95.38 205 LEU A C 1
ATOM 1722 O O . LEU A 1 205 ? -11.004 8.587 14.391 1.00 95.38 205 LEU A O 1
ATOM 1726 N N . ASP A 1 206 ? -11.987 6.918 13.263 1.00 94.88 206 ASP A N 1
ATOM 1727 C CA . ASP A 1 206 ? -11.548 7.346 11.927 1.00 94.88 206 ASP A CA 1
ATOM 1728 C C . ASP A 1 206 ? -12.086 8.740 11.564 1.00 94.88 206 ASP A C 1
ATOM 1730 O O . ASP A 1 206 ? -11.319 9.621 11.177 1.00 94.88 206 ASP A O 1
ATOM 1734 N N . GLU A 1 207 ? -13.386 8.979 11.753 1.00 94.69 207 GLU A N 1
ATOM 1735 C CA . GLU A 1 207 ? -14.006 10.281 11.477 1.00 94.69 207 GLU A CA 1
ATOM 1736 C C . GLU A 1 207 ? -13.444 11.394 12.368 1.00 94.69 207 GLU A C 1
ATOM 1738 O O . GLU A 1 207 ? -13.137 12.478 11.867 1.00 94.69 207 GLU A O 1
ATOM 1743 N N . TYR A 1 208 ? -13.235 11.115 13.659 1.00 94.94 208 TYR A N 1
ATOM 1744 C CA . TYR A 1 208 ? -12.572 12.043 14.575 1.00 94.94 208 TYR A CA 1
ATOM 1745 C C . TYR A 1 208 ? -11.149 12.368 14.114 1.00 94.94 208 TYR A C 1
ATOM 1747 O O . TYR A 1 208 ? -10.788 13.536 13.982 1.00 94.94 208 TYR A O 1
ATOM 1755 N N . ASN A 1 209 ? -10.347 11.343 13.820 1.00 95.38 209 ASN A N 1
ATOM 1756 C CA . ASN A 1 209 ? -8.966 11.509 13.383 1.00 95.38 209 ASN A CA 1
ATOM 1757 C C . ASN A 1 209 ? -8.875 12.316 12.084 1.00 95.38 209 ASN A C 1
ATOM 1759 O O . ASN A 1 209 ? -8.000 13.170 11.931 1.00 95.38 209 ASN A O 1
ATOM 1763 N N . TYR A 1 210 ? -9.796 12.077 11.153 1.00 94.12 210 TYR A N 1
ATOM 1764 C CA . TYR A 1 210 ? -9.892 12.851 9.927 1.00 94.12 210 TYR A CA 1
ATOM 1765 C C . TYR A 1 210 ? -10.255 14.316 10.203 1.00 94.12 210 TYR A C 1
ATOM 1767 O O . TYR A 1 210 ? -9.581 15.220 9.700 1.00 94.12 210 TYR A O 1
ATOM 1775 N N . ALA A 1 211 ? -11.282 14.560 11.022 1.00 95.88 211 ALA A N 1
ATOM 1776 C CA . ALA A 1 211 ? -11.730 15.902 11.379 1.00 95.88 211 ALA A CA 1
ATOM 1777 C C . ALA A 1 211 ? -10.631 16.695 12.103 1.00 95.88 211 ALA A C 1
ATOM 1779 O O . ALA A 1 211 ? -10.327 17.816 11.697 1.00 95.88 211 ALA A O 1
ATOM 1780 N N . LYS A 1 212 ? -9.981 16.100 13.108 1.00 95.69 212 LYS A N 1
ATOM 1781 C CA . LYS A 1 212 ? -8.929 16.748 13.898 1.00 95.69 212 LYS A CA 1
ATOM 1782 C C . LYS A 1 212 ? -7.626 16.901 13.115 1.00 95.69 212 LYS A C 1
ATOM 1784 O O . LYS A 1 212 ? -7.181 18.013 12.860 1.00 95.69 212 LYS A O 1
ATOM 1789 N N . TYR A 1 213 ? -7.028 15.799 12.669 1.00 94.00 213 TYR A N 1
ATOM 1790 C CA . TYR A 1 213 ? -5.651 15.809 12.160 1.00 94.00 213 TYR A CA 1
ATOM 1791 C C . TYR A 1 213 ? -5.544 16.079 10.661 1.00 94.00 213 TYR A C 1
ATOM 1793 O O . TYR A 1 213 ? -4.549 16.628 10.180 1.00 94.00 213 TYR A O 1
ATOM 1801 N N . THR A 1 214 ? -6.559 15.697 9.883 1.00 90.50 214 THR A N 1
ATOM 1802 C CA . THR A 1 214 ? -6.529 15.923 8.433 1.00 90.50 214 THR A CA 1
ATOM 1803 C C . THR A 1 214 ? -7.141 17.257 8.043 1.00 90.50 214 THR A C 1
ATOM 1805 O O . THR A 1 214 ? -6.583 17.914 7.153 1.00 90.50 214 THR A O 1
ATOM 1808 N N . LYS A 1 215 ? -8.249 17.641 8.684 1.00 94.19 215 LYS A N 1
ATOM 1809 C CA . LYS A 1 215 ? -9.037 18.827 8.339 1.00 94.19 215 LYS A CA 1
ATOM 1810 C C . LYS A 1 215 ? -8.888 20.014 9.288 1.00 94.19 215 LYS A C 1
ATOM 1812 O O . LYS A 1 215 ? -9.110 21.124 8.820 1.00 94.19 215 LYS A O 1
ATOM 1817 N N . GLY A 1 216 ? -8.500 19.805 10.546 1.00 93.62 216 GLY A N 1
ATOM 1818 C CA . GLY A 1 216 ? -8.421 20.882 11.538 1.00 93.62 216 GLY A CA 1
ATOM 1819 C C . GLY A 1 216 ? -9.789 21.468 11.894 1.00 93.62 216 GLY A C 1
ATOM 1820 O O . GLY A 1 216 ? -9.914 22.670 12.063 1.00 93.62 216 GLY A O 1
ATOM 1821 N N . TRP A 1 217 ? -10.838 20.642 11.920 1.00 96.44 217 TRP A N 1
ATOM 1822 C CA . TRP A 1 217 ? -12.191 21.061 12.319 1.00 96.44 217 TRP A CA 1
ATOM 1823 C C . TRP A 1 217 ? -12.420 21.003 13.830 1.00 96.44 217 TRP A C 1
ATOM 1825 O O . TRP A 1 217 ? -13.439 21.481 14.316 1.00 96.44 217 TRP A O 1
ATOM 1835 N N . ILE A 1 218 ? -11.514 20.343 14.546 1.00 92.75 218 ILE A N 1
ATOM 1836 C CA . ILE A 1 218 ? -11.557 20.157 15.991 1.00 92.75 218 ILE A CA 1
ATOM 1837 C C . ILE A 1 218 ? -10.208 20.627 16.516 1.00 92.75 218 ILE A C 1
ATOM 1839 O O . ILE A 1 218 ? -9.183 20.075 16.105 1.00 92.75 218 ILE A O 1
ATOM 1843 N N . ASP A 1 219 ? -10.236 21.600 17.418 1.00 83.06 219 ASP A N 1
ATOM 1844 C CA . ASP A 1 219 ? -9.049 22.133 18.088 1.00 83.06 219 ASP A CA 1
ATOM 1845 C C . ASP A 1 219 ? -8.500 21.140 19.141 1.00 83.06 219 ASP A C 1
ATOM 1847 O O . ASP A 1 219 ? -9.281 20.380 19.768 1.00 83.06 219 ASP A O 1
#